Protein AF-A0A972LCZ3-F1 (afdb_monomer_lite)

Radius of gyration: 16.66 Å; chains: 1; bounding box: 50×34×48 Å

Structure (mmCIF, N/CA/C/O backbone):
data_AF-A0A972LCZ3-F1
#
_entry.id   AF-A0A972LCZ3-F1
#
loop_
_atom_site.group_PDB
_atom_site.id
_atom_site.type_symbol
_atom_site.label_atom_id
_atom_site.label_alt_id
_atom_site.label_comp_id
_atom_site.label_asym_id
_atom_site.label_entity_id
_atom_site.label_seq_id
_atom_site.pdbx_PDB_ins_code
_atom_site.Cartn_x
_atom_site.Cartn_y
_atom_site.Cartn_z
_atom_site.occupancy
_atom_site.B_iso_or_equiv
_atom_site.auth_seq_id
_atom_site.auth_comp_id
_atom_site.auth_asym_id
_atom_site.auth_atom_id
_atom_site.pdbx_PDB_model_num
ATOM 1 N N . ALA A 1 1 ? -2.671 17.884 -29.875 1.00 40.44 1 ALA A N 1
ATOM 2 C CA . ALA A 1 1 ? -2.272 16.476 -29.689 1.00 40.44 1 ALA A CA 1
ATOM 3 C C . ALA A 1 1 ? -1.443 16.403 -28.417 1.00 40.44 1 ALA A C 1
ATOM 5 O O . ALA A 1 1 ? -0.398 17.036 -28.362 1.00 40.44 1 ALA A O 1
ATOM 6 N N . THR A 1 2 ? -1.951 15.763 -27.366 1.00 41.66 2 THR A N 1
ATOM 7 C CA . THR A 1 2 ? -1.249 15.632 -26.084 1.00 41.66 2 THR A CA 1
ATOM 8 C C . THR A 1 2 ? -0.105 14.645 -26.271 1.00 41.66 2 THR A C 1
ATOM 10 O O . THR A 1 2 ? -0.329 13.457 -26.489 1.00 41.66 2 THR A O 1
ATOM 13 N N . THR A 1 3 ? 1.123 15.149 -26.274 1.00 44.16 3 THR A N 1
ATOM 14 C CA . THR A 1 3 ? 2.325 14.330 -26.409 1.00 44.16 3 THR A CA 1
ATOM 15 C C . THR A 1 3 ? 2.419 13.414 -25.191 1.00 44.16 3 THR A C 1
ATOM 17 O O . THR A 1 3 ? 2.568 13.893 -24.069 1.00 44.16 3 THR A O 1
ATOM 20 N N . MET A 1 4 ? 2.301 12.099 -25.386 1.00 50.66 4 MET A N 1
ATOM 21 C CA . MET A 1 4 ? 2.634 11.140 -24.334 1.00 50.66 4 MET A CA 1
ATOM 22 C C . MET A 1 4 ? 4.118 11.312 -23.992 1.00 50.66 4 MET A C 1
ATOM 24 O O . MET A 1 4 ? 4.979 11.005 -24.812 1.00 50.66 4 MET A O 1
ATOM 28 N N . VAL A 1 5 ? 4.409 11.826 -22.792 1.00 58.72 5 VAL A N 1
ATOM 29 C CA . VAL A 1 5 ? 5.780 12.075 -22.296 1.00 58.72 5 VAL A CA 1
ATOM 30 C C . VAL A 1 5 ? 6.591 10.772 -22.209 1.00 58.72 5 VAL A C 1
ATOM 32 O O . VAL A 1 5 ? 7.811 10.788 -22.334 1.00 58.72 5 VAL A O 1
ATOM 35 N N . PHE A 1 6 ? 5.914 9.624 -22.100 1.00 59.03 6 PHE A N 1
ATOM 36 C CA . PHE A 1 6 ? 6.512 8.293 -22.162 1.00 59.03 6 PHE A CA 1
ATOM 37 C C . PHE A 1 6 ? 5.742 7.427 -23.158 1.00 59.03 6 PHE A C 1
ATOM 39 O O . PHE A 1 6 ? 4.532 7.251 -23.022 1.00 59.03 6 PHE A O 1
ATOM 46 N N . LYS A 1 7 ? 6.448 6.854 -24.140 1.00 64.00 7 LYS A N 1
ATOM 47 C CA . LYS A 1 7 ? 5.867 6.024 -25.215 1.00 64.00 7 LYS A CA 1
ATOM 48 C C . LYS A 1 7 ? 5.122 4.783 -24.687 1.00 64.00 7 LYS A C 1
ATOM 50 O O . LYS A 1 7 ? 4.226 4.284 -25.353 1.00 64.00 7 LYS A O 1
ATOM 55 N N . GLU A 1 8 ? 5.479 4.338 -23.482 1.00 72.88 8 GLU A N 1
ATOM 56 C CA . GLU A 1 8 ? 4.897 3.197 -22.758 1.00 72.88 8 GLU A CA 1
ATOM 57 C C . GLU A 1 8 ? 4.117 3.616 -21.491 1.00 72.88 8 GLU A C 1
ATOM 59 O O . GLU A 1 8 ? 3.799 2.770 -20.659 1.00 72.88 8 GLU A O 1
ATOM 64 N N . GLY A 1 9 ? 3.848 4.914 -21.295 1.00 82.19 9 GLY A N 1
ATOM 65 C CA . GLY A 1 9 ? 3.239 5.445 -20.068 1.00 82.19 9 GLY A CA 1
ATOM 66 C C . GLY A 1 9 ? 4.214 5.624 -18.894 1.00 82.19 9 GLY A C 1
ATOM 67 O O . GLY A 1 9 ? 5.331 5.109 -18.899 1.00 82.19 9 GLY A O 1
ATOM 68 N N . SER A 1 10 ? 3.797 6.386 -17.875 1.00 90.31 10 SER A N 1
ATOM 69 C CA . SER A 1 10 ? 4.593 6.624 -16.658 1.00 90.31 10 SER A CA 1
ATOM 70 C C . SER A 1 10 ? 4.720 5.355 -15.804 1.00 90.31 10 SER A C 1
ATOM 72 O O . SER A 1 10 ? 3.716 4.699 -15.529 1.00 90.31 10 SER A O 1
ATOM 74 N N . LYS A 1 11 ? 5.943 5.056 -15.342 1.00 94.25 11 LYS A N 1
ATOM 75 C CA . LYS A 1 11 ? 6.271 3.998 -14.359 1.00 94.25 11 LYS A CA 1
ATOM 76 C C . LYS A 1 11 ? 6.184 4.477 -12.902 1.00 94.25 11 LYS A C 1
ATOM 78 O O . LYS A 1 11 ? 6.413 3.693 -11.978 1.00 94.25 11 LYS A O 1
ATOM 83 N N . GLY A 1 12 ? 5.899 5.763 -12.701 1.00 95.75 12 GLY A N 1
ATOM 84 C CA . GLY A 1 12 ? 5.806 6.372 -11.379 1.00 95.75 12 GLY A CA 1
ATOM 85 C C . GLY A 1 12 ? 4.711 5.740 -10.523 1.00 95.75 12 GLY A C 1
ATOM 86 O O . GLY A 1 12 ? 3.748 5.165 -11.030 1.00 95.75 12 GLY A O 1
ATOM 87 N N . ASN A 1 13 ? 4.857 5.870 -9.215 1.00 97.94 13 ASN A N 1
ATOM 88 C CA . ASN A 1 13 ? 3.948 5.303 -8.222 1.00 97.94 13 ASN A CA 1
ATOM 89 C C . ASN A 1 13 ? 2.630 6.077 -8.046 1.00 97.94 13 ASN A C 1
ATOM 91 O O . ASN A 1 13 ? 1.795 5.700 -7.222 1.00 97.94 13 ASN A O 1
ATOM 95 N N . GLY A 1 14 ? 2.396 7.112 -8.858 1.00 97.38 14 GLY A N 1
ATOM 96 C CA . GLY A 1 14 ? 1.215 7.964 -8.769 1.00 97.38 14 GLY A CA 1
ATOM 97 C C . GLY A 1 14 ? -0.115 7.227 -8.966 1.00 97.38 14 GLY A C 1
ATOM 98 O O . GLY A 1 14 ? -1.158 7.720 -8.538 1.00 97.38 14 GLY A O 1
ATOM 99 N N . ALA A 1 15 ? -0.099 6.051 -9.597 1.00 98.12 15 ALA A N 1
ATOM 100 C CA . ALA A 1 15 ? -1.242 5.142 -9.631 1.00 98.12 15 ALA A CA 1
ATOM 101 C C . ALA A 1 15 ? -1.489 4.472 -8.269 1.00 98.12 15 ALA A C 1
ATOM 103 O O . ALA A 1 15 ? -2.608 4.505 -7.760 1.00 98.12 15 ALA A O 1
ATOM 104 N N . ALA A 1 16 ? -0.439 3.910 -7.667 1.00 98.69 16 ALA A N 1
ATOM 105 C CA . ALA A 1 16 ? -0.508 3.173 -6.410 1.00 98.69 16 ALA A CA 1
ATOM 106 C C . ALA A 1 16 ? -0.810 4.078 -5.206 1.00 98.69 16 ALA A C 1
ATOM 108 O O . ALA A 1 16 ? -1.618 3.706 -4.358 1.00 98.69 16 ALA A O 1
ATOM 109 N N . MET A 1 17 ? -0.267 5.301 -5.174 1.00 98.06 17 MET A N 1
ATOM 110 C CA . MET A 1 17 ? -0.438 6.233 -4.047 1.00 98.06 17 MET A CA 1
ATOM 111 C C . MET A 1 17 ? -1.899 6.617 -3.752 1.00 98.06 17 MET A C 1
ATOM 113 O O . MET A 1 17 ? -2.210 7.105 -2.672 1.00 98.06 17 MET A O 1
ATOM 117 N N . ARG A 1 18 ? -2.811 6.405 -4.709 1.00 98.25 18 ARG A N 1
ATOM 118 C CA . ARG A 1 18 ? -4.227 6.806 -4.621 1.00 98.25 18 ARG A CA 1
ATOM 119 C C . ARG A 1 18 ? -5.216 5.663 -4.850 1.00 98.25 18 ARG A C 1
ATOM 121 O O . ARG A 1 18 ? -6.403 5.911 -5.047 1.00 98.25 18 ARG A O 1
ATOM 128 N N . VAL A 1 19 ? -4.743 4.417 -4.886 1.00 98.69 19 VAL A N 1
ATOM 129 C CA . VAL A 1 19 ? -5.577 3.259 -5.255 1.00 98.69 19 VAL A CA 1
ATOM 130 C C . VAL A 1 19 ? -6.354 2.672 -4.074 1.00 98.69 19 VAL A C 1
ATOM 132 O O . VAL A 1 19 ? -7.302 1.917 -4.283 1.00 98.69 19 VAL A O 1
ATOM 135 N N . ALA A 1 20 ? -6.002 3.040 -2.837 1.00 98.56 20 ALA A N 1
ATOM 136 C CA . ALA A 1 20 ? -6.606 2.491 -1.623 1.00 98.56 20 ALA A CA 1
ATOM 137 C C . ALA A 1 20 ? -8.152 2.462 -1.631 1.00 98.56 20 ALA A C 1
ATOM 139 O O . ALA A 1 20 ? -8.713 1.416 -1.294 1.00 98.56 20 ALA A O 1
ATOM 140 N N . PRO A 1 21 ? -8.870 3.505 -2.110 1.00 98.62 21 PRO A N 1
ATOM 141 C CA . PRO A 1 21 ? -10.330 3.471 -2.177 1.00 98.62 21 PRO A CA 1
ATOM 142 C C . PRO A 1 21 ? -10.910 2.320 -3.009 1.00 98.62 21 PRO A C 1
ATOM 144 O O . PRO A 1 21 ? -12.005 1.855 -2.711 1.00 98.62 21 PRO A O 1
ATOM 147 N N . ILE A 1 22 ? -10.196 1.827 -4.028 1.00 98.62 22 ILE A N 1
ATOM 148 C CA . ILE A 1 22 ? -10.635 0.675 -4.832 1.00 98.62 22 ILE A CA 1
ATOM 149 C C . ILE A 1 22 ? -10.628 -0.606 -3.993 1.00 98.62 22 ILE A C 1
ATOM 151 O O . ILE A 1 22 ? -11.604 -1.357 -4.031 1.00 98.62 22 ILE A O 1
ATOM 155 N N . GLY A 1 23 ? -9.557 -0.830 -3.224 1.00 98.50 23 GLY A N 1
ATOM 156 C CA . GLY A 1 23 ? -9.443 -1.975 -2.318 1.00 98.50 23 GLY A CA 1
ATOM 157 C C . GLY A 1 23 ? -10.526 -1.955 -1.240 1.00 98.50 23 GLY A C 1
ATOM 158 O O . GLY A 1 23 ? -11.170 -2.969 -0.999 1.00 98.50 23 GLY A O 1
ATOM 159 N N . LEU A 1 24 ? -10.810 -0.779 -0.670 1.00 98.12 24 LEU A N 1
ATOM 160 C CA . LEU A 1 24 ? -11.890 -0.588 0.309 1.00 98.12 24 LEU A CA 1
ATOM 161 C C . LEU A 1 24 ? -13.289 -0.812 -0.298 1.00 98.12 24 LEU A C 1
ATOM 163 O O . LEU A 1 24 ? -14.177 -1.383 0.337 1.00 98.12 24 LEU A O 1
ATOM 167 N N . LEU A 1 25 ? -13.515 -0.359 -1.534 1.00 98.00 25 LEU A N 1
ATOM 168 C CA . LEU A 1 25 ? -14.824 -0.425 -2.186 1.00 98.00 25 LEU A CA 1
ATOM 169 C C . LEU A 1 25 ? -15.211 -1.848 -2.601 1.00 98.00 25 LEU A C 1
ATOM 171 O O . LEU A 1 25 ? -16.370 -2.246 -2.465 1.00 98.00 25 LEU A O 1
ATOM 175 N N . TYR A 1 26 ? -14.242 -2.597 -3.124 1.00 97.88 26 TYR A N 1
ATOM 176 C CA . TYR A 1 26 ? -14.437 -3.933 -3.684 1.00 97.88 26 TYR A CA 1
ATOM 177 C C . TYR A 1 26 ? -13.757 -5.023 -2.856 1.00 97.88 26 TYR A C 1
ATOM 179 O O . TYR A 1 26 ? -13.480 -6.091 -3.386 1.00 97.88 26 TYR A O 1
ATOM 187 N N . TRP A 1 27 ? -13.522 -4.783 -1.562 1.00 97.75 27 TRP A N 1
ATOM 188 C CA . TRP A 1 27 ? -12.781 -5.671 -0.652 1.00 97.75 27 TRP A CA 1
ATOM 189 C C . TRP A 1 27 ? -13.212 -7.147 -0.683 1.00 97.75 27 TRP A C 1
ATOM 191 O O . TRP A 1 27 ? -12.445 -8.024 -0.313 1.00 97.75 27 TRP A O 1
ATOM 201 N N . TYR A 1 28 ? -14.430 -7.443 -1.130 1.00 95.50 28 TYR A N 1
ATOM 202 C CA . TYR A 1 28 ? -15.012 -8.781 -1.228 1.00 95.50 28 TYR A CA 1
ATOM 203 C C . TYR A 1 28 ? -14.811 -9.481 -2.591 1.00 95.50 28 TYR A C 1
ATOM 205 O O . TYR A 1 28 ? -15.300 -10.596 -2.754 1.00 95.50 28 TYR A O 1
ATOM 213 N N . ASP A 1 29 ? -14.176 -8.850 -3.586 1.00 96.62 29 ASP A N 1
ATOM 214 C CA . ASP A 1 29 ? -14.076 -9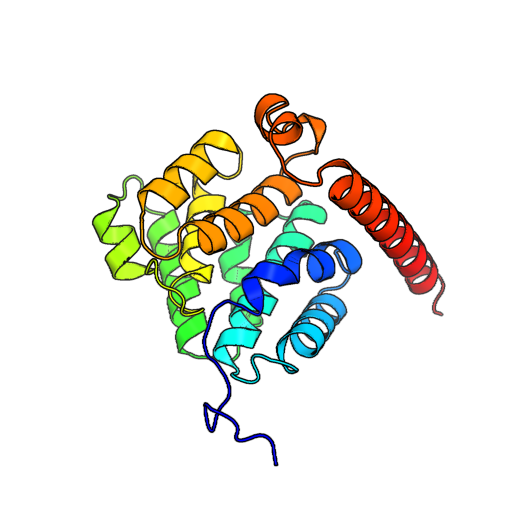.362 -4.963 1.00 96.62 29 ASP A CA 1
ATOM 215 C C . ASP A 1 29 ? -12.761 -8.925 -5.637 1.00 96.62 29 ASP A C 1
ATOM 217 O O . ASP A 1 29 ? -12.633 -7.799 -6.130 1.00 96.62 29 ASP A O 1
ATOM 221 N N . ASP A 1 30 ? -11.792 -9.841 -5.702 1.00 97.31 30 ASP A N 1
ATOM 222 C CA . ASP A 1 30 ? -10.467 -9.583 -6.284 1.00 97.31 30 ASP A CA 1
ATOM 223 C C . ASP A 1 30 ? -10.535 -9.182 -7.761 1.00 97.31 30 ASP A C 1
ATOM 225 O O . ASP A 1 30 ? -9.794 -8.301 -8.201 1.00 97.31 30 ASP A O 1
ATOM 229 N N . SER A 1 31 ? -11.465 -9.753 -8.531 1.00 97.19 31 SER A N 1
ATOM 230 C CA . SER A 1 31 ? -11.614 -9.415 -9.952 1.00 97.19 31 SER A CA 1
ATOM 231 C C . SER A 1 31 ? -12.056 -7.962 -10.127 1.00 97.19 31 SER A C 1
ATOM 233 O O . SER A 1 31 ? -11.547 -7.249 -11.000 1.00 97.19 31 SER A O 1
ATOM 235 N N . ARG A 1 32 ? -12.967 -7.484 -9.270 1.00 97.62 32 ARG A N 1
ATOM 236 C CA . ARG A 1 32 ? -13.379 -6.072 -9.254 1.00 97.62 32 ARG A CA 1
ATOM 237 C C . ARG A 1 32 ? -12.284 -5.149 -8.739 1.00 97.62 32 ARG A C 1
ATOM 239 O O . ARG A 1 32 ? -12.142 -4.059 -9.294 1.00 97.62 32 ARG A O 1
ATOM 246 N N . ILE A 1 33 ? -11.497 -5.567 -7.745 1.00 98.56 33 ILE A N 1
ATOM 247 C CA . ILE A 1 33 ? -10.328 -4.804 -7.283 1.00 98.56 33 ILE A CA 1
ATOM 248 C C . ILE A 1 33 ? -9.344 -4.606 -8.439 1.00 98.56 33 ILE A C 1
ATOM 250 O O . ILE A 1 33 ? -8.992 -3.468 -8.750 1.00 98.56 33 ILE A O 1
ATOM 254 N N . ILE A 1 34 ? -8.957 -5.688 -9.120 1.00 98.56 34 ILE A N 1
ATOM 255 C CA . ILE A 1 34 ? -7.998 -5.654 -10.232 1.00 98.56 34 ILE A CA 1
ATOM 256 C C . ILE A 1 34 ? -8.522 -4.763 -11.360 1.00 98.56 34 ILE A C 1
ATOM 258 O O . ILE A 1 34 ? -7.825 -3.856 -11.822 1.00 98.56 34 ILE A O 1
ATOM 262 N N . GLN A 1 35 ? -9.777 -4.960 -11.777 1.00 98.31 35 GLN A N 1
ATOM 263 C CA . GLN A 1 35 ? -10.371 -4.155 -12.844 1.00 98.31 35 GLN A CA 1
ATOM 264 C C . GLN A 1 35 ? -10.497 -2.673 -12.447 1.00 98.31 35 GLN A C 1
ATOM 266 O O . GLN A 1 35 ? -10.258 -1.787 -13.272 1.00 98.31 35 GLN A O 1
ATOM 271 N N . GLY A 1 36 ? -10.875 -2.390 -11.199 1.00 98.38 36 GLY A N 1
ATOM 272 C CA . GLY A 1 36 ? -10.989 -1.035 -10.668 1.00 98.38 36 GLY A CA 1
ATOM 273 C C . GLY A 1 36 ? -9.638 -0.323 -10.613 1.00 98.38 36 GLY A C 1
ATOM 274 O O . GLY A 1 36 ? -9.524 0.807 -11.089 1.00 98.38 36 GLY A O 1
ATOM 275 N N . ALA A 1 37 ? -8.605 -1.003 -10.113 1.00 98.56 37 ALA A N 1
ATOM 276 C CA . ALA A 1 37 ? -7.248 -0.477 -10.020 1.00 98.56 37 ALA A CA 1
ATOM 277 C C . ALA A 1 37 ? -6.671 -0.202 -11.415 1.00 98.56 37 ALA A C 1
ATOM 279 O O . ALA A 1 37 ? -6.125 0.877 -11.646 1.00 98.56 37 ALA A O 1
ATOM 280 N N . TYR A 1 38 ? -6.882 -1.108 -12.377 1.00 98.38 38 TYR A N 1
ATOM 281 C CA . TYR A 1 38 ? -6.517 -0.891 -13.779 1.00 98.38 38 TYR A CA 1
ATOM 282 C C . TYR A 1 38 ? -7.168 0.378 -14.348 1.00 98.38 38 TYR A C 1
ATOM 284 O O . TYR A 1 38 ? -6.472 1.270 -14.840 1.00 98.38 38 TYR A O 1
ATOM 292 N N . LYS A 1 39 ? -8.499 0.498 -14.233 1.00 98.06 39 LYS A N 1
ATOM 293 C CA . LYS A 1 39 ? -9.260 1.641 -14.768 1.00 98.06 39 LYS A CA 1
ATOM 294 C C . LYS A 1 39 ? -8.845 2.969 -14.122 1.00 98.06 39 LYS A C 1
ATOM 296 O O . LYS A 1 39 ? -8.746 3.973 -14.822 1.00 98.06 39 LYS A O 1
ATOM 301 N N . ALA A 1 40 ? -8.565 2.976 -12.818 1.00 97.31 40 ALA A N 1
ATOM 302 C CA . ALA A 1 40 ? -8.098 4.164 -12.096 1.00 97.31 40 ALA A CA 1
ATOM 303 C C . ALA A 1 40 ? -6.649 4.567 -12.450 1.00 97.31 40 ALA A C 1
ATOM 305 O O . ALA A 1 40 ? -6.263 5.733 -12.302 1.00 97.31 40 ALA A O 1
ATOM 306 N N . SER A 1 41 ? -5.845 3.613 -12.925 1.00 97.38 41 SER A N 1
ATOM 307 C CA . SER A 1 41 ? -4.427 3.814 -13.242 1.00 97.38 41 SER A CA 1
ATOM 308 C C . SER A 1 41 ? -4.213 4.270 -14.686 1.00 97.38 41 SER A C 1
ATOM 310 O O . SER A 1 41 ? -3.538 5.280 -14.916 1.00 97.38 41 SER A O 1
ATOM 312 N N . ILE A 1 42 ? -4.843 3.581 -15.649 1.00 95.31 42 ILE A N 1
ATOM 313 C CA . ILE A 1 42 ? -4.553 3.681 -17.093 1.00 95.31 42 ILE A CA 1
ATOM 314 C C . ILE A 1 42 ? -4.669 5.107 -17.651 1.00 95.31 42 ILE A C 1
ATOM 316 O O . ILE A 1 42 ? -3.941 5.475 -18.568 1.00 95.31 42 ILE A O 1
ATOM 320 N N . ILE A 1 43 ? -5.529 5.941 -17.059 1.00 93.75 43 ILE A N 1
ATOM 321 C CA . ILE A 1 43 ? -5.755 7.334 -17.475 1.00 93.75 43 ILE A CA 1
ATOM 322 C C . ILE A 1 43 ? -4.539 8.257 -17.276 1.00 93.75 43 ILE A C 1
ATOM 324 O O . ILE A 1 43 ? -4.484 9.329 -17.869 1.00 93.75 43 ILE A O 1
ATOM 328 N N . THR A 1 44 ? -3.570 7.869 -16.441 1.00 94.44 44 THR A N 1
ATOM 329 C CA . THR A 1 44 ? -2.367 8.683 -16.144 1.00 94.44 44 THR A CA 1
ATOM 330 C C . THR A 1 44 ? -1.072 7.875 -16.182 1.00 94.44 44 THR A C 1
ATOM 332 O O . THR A 1 44 ? -0.022 8.395 -16.545 1.00 94.44 44 THR A O 1
ATOM 335 N N . HIS A 1 45 ? -1.144 6.602 -15.800 1.00 95.88 45 HIS A N 1
ATOM 336 C CA . HIS A 1 45 ? -0.026 5.681 -15.684 1.00 95.88 45 HIS A CA 1
ATOM 337 C C . HIS A 1 45 ? -0.410 4.423 -16.450 1.00 95.88 45 HIS A C 1
ATOM 339 O O . HIS A 1 45 ? -0.893 3.445 -15.885 1.00 95.88 45 HIS A O 1
ATOM 345 N N . SER A 1 46 ? -0.257 4.485 -17.771 1.00 94.75 46 SER A N 1
ATOM 346 C CA . SER A 1 46 ? -0.588 3.368 -18.653 1.00 94.75 46 SER A CA 1
ATOM 347 C C . SER A 1 46 ? 0.480 2.275 -18.697 1.00 94.75 46 SER A C 1
ATOM 349 O O . SER A 1 46 ? 0.281 1.260 -19.363 1.00 94.75 46 SER A O 1
ATOM 351 N N . ASN A 1 47 ? 1.595 2.456 -17.981 1.00 96.75 47 ASN A N 1
ATOM 352 C CA . ASN A 1 47 ? 2.649 1.458 -17.928 1.00 96.75 47 ASN A CA 1
ATOM 353 C C . ASN A 1 47 ? 2.208 0.237 -17.099 1.00 96.75 47 ASN A C 1
ATOM 355 O O . ASN A 1 47 ? 1.764 0.424 -15.962 1.00 96.75 47 ASN A O 1
ATOM 359 N N . PRO A 1 48 ? 2.395 -1.001 -17.598 1.00 97.25 48 PRO A N 1
ATOM 360 C CA . PRO A 1 48 ? 2.039 -2.215 -16.864 1.00 97.25 48 PRO A CA 1
ATOM 361 C C . PRO A 1 48 ? 2.657 -2.305 -15.465 1.00 97.25 48 PRO A C 1
ATOM 363 O O . PRO A 1 48 ? 1.992 -2.765 -14.545 1.00 97.25 48 PRO A O 1
ATOM 366 N N . LEU A 1 49 ? 3.883 -1.803 -15.274 1.00 97.88 49 LEU A N 1
ATOM 367 C CA . LEU A 1 49 ? 4.541 -1.815 -13.966 1.00 97.88 49 LEU A CA 1
ATOM 368 C C . LEU A 1 49 ? 3.798 -0.946 -12.942 1.00 97.88 49 LEU A C 1
ATOM 370 O O . LEU A 1 49 ? 3.624 -1.351 -11.797 1.00 97.88 49 LEU A O 1
ATOM 374 N N . ALA A 1 50 ? 3.336 0.236 -13.359 1.00 98.31 50 ALA A N 1
ATOM 375 C CA . ALA A 1 50 ? 2.582 1.138 -12.492 1.00 98.31 50 ALA A CA 1
ATOM 376 C C . ALA A 1 50 ? 1.201 0.567 -12.134 1.00 98.31 50 ALA A C 1
ATOM 378 O O . ALA A 1 50 ? 0.735 0.713 -11.004 1.00 98.31 50 ALA A O 1
ATOM 379 N N . ILE A 1 51 ? 0.568 -0.119 -13.089 1.00 98.50 51 ILE A N 1
ATOM 380 C CA . ILE A 1 51 ? -0.706 -0.812 -12.882 1.00 98.50 51 ILE A CA 1
ATOM 381 C C . ILE A 1 51 ? -0.527 -1.975 -11.905 1.00 98.50 51 ILE A C 1
ATOM 383 O O . ILE A 1 51 ? -1.302 -2.078 -10.959 1.00 98.50 51 ILE A O 1
ATOM 387 N N . ASP A 1 52 ? 0.498 -2.809 -12.091 1.00 98.62 52 ASP A N 1
ATOM 388 C CA . ASP A 1 52 ? 0.817 -3.918 -11.187 1.00 98.62 52 ASP A CA 1
ATOM 389 C C . ASP A 1 52 ? 1.009 -3.428 -9.743 1.00 98.62 52 ASP A C 1
ATOM 391 O O . ASP A 1 52 ? 0.466 -4.017 -8.807 1.00 98.62 52 ASP A O 1
ATOM 395 N N . GLY A 1 53 ? 1.716 -2.312 -9.539 1.00 98.69 53 GLY A N 1
ATOM 396 C CA . GLY A 1 53 ? 1.873 -1.733 -8.203 1.00 98.69 53 GLY A CA 1
ATOM 397 C C . GLY A 1 53 ? 0.566 -1.218 -7.598 1.00 98.69 53 GLY A C 1
ATOM 398 O O . GLY A 1 53 ? 0.316 -1.420 -6.410 1.00 98.69 53 GLY A O 1
ATOM 399 N N . ALA A 1 54 ? -0.304 -0.602 -8.401 1.00 98.81 54 ALA A N 1
ATOM 400 C CA . ALA A 1 54 ? -1.620 -0.169 -7.937 1.00 98.81 54 ALA A CA 1
ATOM 401 C C . ALA A 1 54 ? -2.524 -1.363 -7.582 1.00 98.81 54 ALA A C 1
ATOM 403 O O . ALA A 1 54 ? -3.180 -1.364 -6.540 1.00 98.81 54 ALA A O 1
ATOM 404 N N . VAL A 1 55 ? -2.512 -2.409 -8.410 1.00 98.81 55 VAL A N 1
ATOM 405 C CA . VAL A 1 55 ? -3.199 -3.678 -8.135 1.00 98.81 55 VAL A CA 1
ATOM 406 C C . VAL A 1 55 ? -2.669 -4.311 -6.848 1.00 98.81 55 VAL A C 1
ATOM 408 O O . VAL A 1 55 ? -3.474 -4.727 -6.021 1.00 98.81 55 VAL A O 1
ATOM 411 N N . SER A 1 56 ? -1.348 -4.316 -6.639 1.00 98.75 56 SER A N 1
ATOM 412 C CA . SER A 1 56 ? -0.713 -4.861 -5.431 1.00 98.75 56 SER A CA 1
ATOM 413 C C . SER A 1 56 ? -1.269 -4.224 -4.159 1.00 98.75 56 SER A C 1
ATOM 415 O O . SER A 1 56 ? -1.751 -4.932 -3.283 1.00 98.75 56 SER A O 1
ATOM 417 N N . ILE A 1 57 ? -1.268 -2.889 -4.066 1.00 98.94 57 ILE A N 1
ATOM 418 C CA . ILE A 1 57 ? -1.777 -2.186 -2.878 1.00 98.94 57 ILE A CA 1
ATOM 419 C C . ILE A 1 57 ? -3.279 -2.430 -2.687 1.00 98.94 57 ILE A C 1
ATOM 421 O O . ILE A 1 57 ? -3.726 -2.702 -1.572 1.00 98.94 57 ILE A O 1
ATOM 425 N N . ALA A 1 58 ? -4.068 -2.354 -3.763 1.00 98.88 58 ALA A N 1
ATOM 426 C CA . ALA A 1 58 ? -5.517 -2.505 -3.675 1.00 98.88 58 ALA A CA 1
ATOM 427 C C . ALA A 1 58 ? -5.940 -3.925 -3.260 1.00 98.88 58 ALA A C 1
ATOM 429 O O . ALA A 1 58 ? -6.846 -4.070 -2.438 1.00 98.88 58 ALA A O 1
ATOM 430 N N . LEU A 1 59 ? -5.280 -4.958 -3.798 1.00 98.81 59 LEU A N 1
ATOM 431 C CA . LEU A 1 59 ? -5.521 -6.353 -3.421 1.00 98.81 59 LEU A CA 1
ATOM 432 C C . LEU A 1 59 ? -5.134 -6.610 -1.969 1.00 98.81 59 LEU A C 1
ATOM 434 O O . LEU A 1 59 ? -5.934 -7.192 -1.243 1.00 98.81 59 LEU A O 1
ATOM 438 N N . SER A 1 60 ? -3.971 -6.119 -1.529 1.00 98.81 60 SER A N 1
ATOM 439 C CA . SER A 1 60 ? -3.549 -6.241 -0.132 1.00 98.81 60 SER A CA 1
ATOM 440 C C . SER A 1 60 ? -4.600 -5.675 0.822 1.00 98.81 60 SER A C 1
ATOM 442 O O . SER A 1 60 ? -4.975 -6.344 1.777 1.00 98.81 60 SER A O 1
ATOM 444 N N . ILE A 1 61 ? -5.151 -4.489 0.536 1.00 98.81 61 ILE A N 1
ATOM 445 C CA . ILE A 1 61 ? -6.236 -3.898 1.341 1.00 98.81 61 ILE A CA 1
ATOM 446 C C . ILE A 1 61 ? -7.473 -4.806 1.368 1.00 98.81 61 ILE A C 1
ATOM 448 O O . ILE A 1 61 ? -8.044 -5.026 2.434 1.00 98.81 61 ILE A O 1
ATOM 452 N N . GLY A 1 62 ? -7.880 -5.355 0.219 1.00 98.56 62 GLY A N 1
ATOM 453 C CA . GLY A 1 62 ? -9.008 -6.286 0.148 1.00 98.56 62 GLY A CA 1
ATOM 454 C C . GLY A 1 62 ? -8.792 -7.544 0.995 1.00 98.56 62 GLY A C 1
ATOM 455 O O . GLY A 1 62 ? -9.666 -7.906 1.778 1.00 98.56 62 GLY A O 1
ATOM 456 N N . MET A 1 63 ? -7.613 -8.164 0.892 1.00 98.56 63 MET A N 1
ATOM 457 C CA . MET A 1 63 ? -7.226 -9.350 1.668 1.00 98.56 63 MET A CA 1
ATOM 458 C C . MET A 1 63 ? -7.224 -9.067 3.175 1.00 98.56 63 MET A C 1
ATOM 460 O O . MET A 1 63 ? -7.804 -9.831 3.947 1.00 98.56 63 MET A O 1
ATOM 464 N N . ILE A 1 64 ? -6.654 -7.930 3.587 1.00 98.56 64 ILE A N 1
ATOM 465 C CA . ILE A 1 64 ? -6.632 -7.490 4.989 1.00 98.56 64 ILE A CA 1
ATOM 466 C C . ILE A 1 64 ? -8.060 -7.344 5.532 1.00 98.56 64 ILE A C 1
ATOM 468 O O . ILE A 1 64 ? -8.380 -7.890 6.585 1.00 98.56 64 ILE A O 1
ATOM 472 N N . LEU A 1 65 ? -8.950 -6.669 4.797 1.00 97.81 65 LEU A N 1
ATOM 473 C CA . LEU A 1 65 ? -10.343 -6.472 5.219 1.00 97.81 65 LEU A CA 1
ATOM 474 C C . LEU A 1 65 ? -11.165 -7.768 5.265 1.00 97.81 65 LEU A C 1
ATOM 476 O O . LEU A 1 65 ? -12.164 -7.837 5.981 1.00 97.81 65 LEU A O 1
ATOM 480 N N . ARG A 1 66 ? -10.758 -8.801 4.520 1.00 97.38 66 ARG A N 1
ATOM 481 C CA . ARG A 1 66 ? -11.336 -10.151 4.611 1.00 97.38 66 ARG A CA 1
ATOM 482 C C . ARG A 1 66 ? -10.803 -10.957 5.799 1.00 97.38 66 ARG A C 1
ATOM 484 O O . ARG A 1 66 ? -11.294 -12.060 6.026 1.00 97.38 66 ARG A O 1
ATOM 491 N N . GLY A 1 67 ? -9.848 -10.419 6.558 1.00 97.44 67 GLY A N 1
ATOM 492 C CA . GLY A 1 67 ? -9.211 -11.108 7.678 1.00 97.44 67 GLY A CA 1
ATOM 493 C C . GLY A 1 67 ? -8.261 -12.222 7.239 1.00 97.44 67 GLY A C 1
ATOM 494 O O . GLY A 1 67 ? -8.039 -13.160 8.002 1.00 97.44 67 GLY A O 1
ATOM 495 N N . GLU A 1 68 ? -7.738 -12.157 6.010 1.00 97.12 68 GLU A N 1
ATOM 496 C CA . GLU A 1 68 ? -6.686 -13.071 5.557 1.00 97.12 68 GLU A CA 1
ATOM 497 C C . GLU A 1 68 ? -5.393 -12.832 6.358 1.00 97.12 68 GLU A C 1
ATOM 499 O O . GLU A 1 68 ? -5.132 -11.724 6.833 1.00 97.12 68 GLU A O 1
ATOM 504 N N . ASP A 1 69 ? -4.565 -13.871 6.503 1.00 97.25 69 ASP A N 1
ATOM 505 C CA . ASP A 1 69 ? -3.255 -13.731 7.142 1.00 97.25 69 ASP A CA 1
ATOM 506 C C . ASP A 1 69 ? -2.363 -12.808 6.300 1.00 97.25 69 ASP A C 1
ATOM 508 O O . ASP A 1 69 ? -1.997 -13.134 5.164 1.00 97.25 69 ASP A O 1
ATOM 512 N N . ILE A 1 70 ? -1.989 -11.663 6.878 1.00 97.38 70 ILE A N 1
ATOM 513 C CA . ILE A 1 70 ? -1.199 -10.634 6.202 1.00 97.38 70 ILE A CA 1
ATOM 514 C C . ILE A 1 70 ? 0.139 -11.169 5.691 1.00 97.38 70 ILE A C 1
ATOM 516 O O . ILE A 1 70 ? 0.649 -10.672 4.690 1.00 97.38 70 ILE A O 1
ATOM 520 N N . TYR A 1 71 ? 0.697 -12.203 6.323 1.00 96.44 71 TYR A N 1
ATOM 521 C CA . TYR A 1 71 ? 1.983 -12.770 5.924 1.00 96.44 71 TYR A CA 1
ATOM 522 C C . TYR A 1 71 ? 1.902 -13.585 4.628 1.00 96.44 71 TYR A C 1
ATOM 524 O O . TYR A 1 71 ? 2.923 -13.789 3.974 1.00 96.44 71 TYR A O 1
ATOM 532 N N . THR A 1 72 ? 0.695 -13.972 4.204 1.00 96.06 72 THR A N 1
ATOM 533 C CA . THR A 1 72 ? 0.453 -14.649 2.919 1.00 96.06 72 THR A CA 1
ATOM 534 C C . THR A 1 72 ? 0.274 -13.673 1.750 1.00 96.06 72 THR A C 1
ATOM 536 O O . THR A 1 72 ? 0.341 -14.078 0.589 1.00 96.06 72 THR A O 1
ATOM 539 N N . ILE A 1 73 ? 0.093 -12.372 2.028 1.00 97.44 73 ILE A N 1
ATOM 540 C CA . ILE A 1 73 ? -0.188 -11.345 1.011 1.00 97.44 73 ILE A CA 1
ATOM 541 C C . ILE A 1 73 ? 0.838 -11.342 -0.131 1.00 97.44 73 ILE A C 1
ATOM 543 O O . ILE A 1 73 ? 0.394 -11.347 -1.279 1.00 97.44 73 ILE A O 1
ATOM 547 N N . PRO A 1 74 ? 2.171 -11.360 0.103 1.00 97.44 74 PRO A N 1
ATOM 548 C CA . PRO A 1 74 ? 3.145 -11.351 -0.990 1.00 97.44 74 PRO A CA 1
ATOM 549 C C . PRO A 1 74 ? 2.948 -12.494 -1.988 1.00 97.44 74 PRO A C 1
ATOM 551 O O . PRO A 1 74 ? 3.025 -12.274 -3.193 1.00 97.44 74 PRO A O 1
ATOM 554 N N . GLU A 1 75 ? 2.659 -13.701 -1.504 1.00 95.88 75 GLU A N 1
ATOM 555 C CA . GLU A 1 75 ? 2.426 -14.870 -2.356 1.00 95.88 75 GLU A CA 1
ATOM 556 C C . GLU A 1 75 ? 1.127 -14.712 -3.152 1.00 95.88 75 GLU A C 1
ATOM 558 O O . GLU A 1 75 ? 1.108 -14.931 -4.359 1.00 95.88 75 GLU A O 1
ATOM 563 N N . ARG A 1 76 ? 0.065 -14.235 -2.498 1.00 96.62 76 ARG A N 1
ATOM 564 C CA . ARG A 1 76 ? -1.261 -14.055 -3.104 1.00 96.62 76 ARG A CA 1
ATOM 565 C C . ARG A 1 76 ? -1.274 -12.981 -4.191 1.00 96.62 76 ARG A C 1
ATOM 567 O O . ARG A 1 76 ? -1.848 -13.188 -5.255 1.00 96.62 76 ARG A O 1
ATOM 574 N N . ILE A 1 77 ? -0.634 -11.832 -3.965 1.00 97.31 77 ILE A N 1
ATOM 575 C CA . ILE A 1 77 ? -0.584 -10.766 -4.981 1.00 97.31 77 ILE A CA 1
ATOM 576 C C . ILE A 1 77 ? 0.343 -11.128 -6.147 1.00 97.31 77 ILE A C 1
ATOM 578 O O . ILE A 1 77 ? 0.118 -10.657 -7.262 1.00 97.31 77 ILE A O 1
ATOM 582 N N . LEU A 1 78 ? 1.358 -11.974 -5.922 1.00 96.38 78 LEU A N 1
ATOM 583 C CA . LEU A 1 78 ? 2.304 -12.401 -6.957 1.00 96.38 78 LEU A CA 1
ATOM 584 C C . LEU A 1 78 ? 1.598 -13.090 -8.133 1.00 96.38 78 LEU A C 1
ATOM 586 O O . LEU A 1 78 ? 2.014 -12.906 -9.281 1.00 96.38 78 LEU A O 1
ATOM 590 N N . ASP A 1 79 ? 0.521 -13.830 -7.868 1.00 94.69 79 ASP A N 1
ATOM 591 C CA . ASP A 1 79 ? -0.287 -14.505 -8.891 1.00 94.69 79 ASP A CA 1
ATOM 592 C C . ASP A 1 79 ? -0.936 -13.522 -9.877 1.00 94.69 79 ASP A C 1
ATOM 594 O O . ASP A 1 79 ? -1.171 -13.867 -11.035 1.00 94.69 79 ASP A O 1
ATOM 598 N N . HIS A 1 80 ? -1.131 -12.270 -9.461 1.00 96.50 80 HIS A N 1
ATOM 599 C CA . HIS A 1 80 ? -1.791 -11.226 -10.245 1.00 96.50 80 HIS A CA 1
ATOM 600 C C . HIS A 1 80 ? -0.830 -10.239 -10.924 1.00 96.50 80 HIS A C 1
ATOM 602 O O . HIS A 1 80 ? -1.283 -9.352 -11.649 1.00 96.50 80 HIS A O 1
ATOM 608 N N . MET A 1 81 ? 0.483 -10.363 -10.706 1.00 97.62 81 MET A N 1
ATOM 609 C CA . MET A 1 81 ? 1.478 -9.464 -11.302 1.00 97.62 81 MET A CA 1
ATOM 610 C C . MET A 1 81 ? 1.773 -9.844 -12.756 1.00 97.62 81 MET A C 1
ATOM 612 O O . MET A 1 81 ? 2.028 -11.009 -13.064 1.00 97.62 81 MET A O 1
ATOM 616 N N . ASN A 1 82 ? 1.803 -8.872 -13.662 1.00 96.94 82 ASN A N 1
ATOM 617 C CA . ASN A 1 82 ? 2.027 -9.117 -15.092 1.00 96.94 82 ASN A CA 1
ATOM 618 C C . ASN A 1 82 ? 3.479 -8.876 -15.515 1.00 96.94 82 ASN A C 1
ATOM 620 O O . ASN A 1 82 ? 3.938 -9.432 -16.509 1.00 96.94 82 ASN A O 1
ATOM 624 N N . THR A 1 83 ? 4.209 -8.051 -14.772 1.00 98.00 83 THR A N 1
ATOM 625 C CA . THR A 1 83 ? 5.584 -7.662 -15.078 1.00 98.00 83 THR A CA 1
ATOM 626 C C . THR A 1 83 ? 6.594 -8.473 -14.275 1.00 98.00 83 THR A C 1
ATOM 628 O O . THR A 1 83 ? 6.467 -8.646 -13.060 1.00 98.00 83 THR A O 1
ATOM 631 N N . ASP A 1 84 ? 7.665 -8.911 -14.940 1.00 98.25 84 ASP A N 1
ATOM 632 C CA . ASP A 1 84 ? 8.764 -9.635 -14.287 1.00 98.25 84 ASP A CA 1
ATOM 633 C C . ASP A 1 84 ? 9.423 -8.806 -13.183 1.00 98.25 84 ASP A C 1
ATOM 635 O O . ASP A 1 84 ? 9.805 -9.341 -12.142 1.00 98.25 84 ASP A O 1
ATOM 639 N N . MET A 1 85 ? 9.512 -7.486 -13.384 1.00 98.25 85 MET A N 1
ATOM 640 C CA . MET A 1 85 ? 10.078 -6.576 -12.392 1.00 98.25 85 MET A CA 1
ATOM 641 C C . MET A 1 85 ? 9.252 -6.568 -11.104 1.00 98.25 85 MET A C 1
ATOM 643 O O . MET A 1 85 ? 9.815 -6.754 -10.025 1.00 98.25 85 MET A O 1
ATOM 647 N N . MET A 1 86 ? 7.924 -6.417 -11.196 1.00 98.31 86 MET A N 1
ATOM 648 C CA . MET A 1 86 ? 7.087 -6.432 -9.997 1.00 98.31 86 MET A CA 1
ATOM 649 C C . MET A 1 86 ? 7.085 -7.815 -9.344 1.00 98.31 86 MET A C 1
ATOM 651 O O . MET A 1 86 ? 7.243 -7.916 -8.129 1.00 98.31 86 MET A O 1
ATOM 655 N N . ARG A 1 87 ? 7.017 -8.895 -10.138 1.00 98.62 87 ARG A N 1
ATOM 656 C CA . ARG A 1 87 ? 7.143 -10.272 -9.628 1.00 98.62 87 ARG A CA 1
ATOM 657 C C . ARG A 1 87 ? 8.435 -10.477 -8.843 1.00 98.62 87 ARG A C 1
ATOM 659 O O . ARG A 1 87 ? 8.406 -11.051 -7.756 1.00 98.62 87 ARG A O 1
ATOM 666 N N . LYS A 1 88 ? 9.566 -10.007 -9.374 1.00 98.62 88 LYS A N 1
ATOM 667 C CA . LYS A 1 88 ? 10.860 -10.056 -8.686 1.00 98.62 88 LYS A CA 1
ATOM 668 C C . LYS A 1 88 ? 10.810 -9.271 -7.377 1.00 98.62 88 LYS A C 1
ATOM 670 O O . LYS A 1 88 ? 11.182 -9.812 -6.344 1.00 98.62 88 LYS A O 1
ATOM 675 N N . LYS A 1 89 ? 10.307 -8.037 -7.397 1.00 98.50 89 LYS A N 1
ATOM 676 C CA . LYS A 1 89 ? 10.251 -7.186 -6.204 1.00 98.50 89 LYS A CA 1
ATOM 677 C C . LYS A 1 89 ? 9.348 -7.735 -5.100 1.00 98.50 89 LYS A C 1
ATOM 679 O O . LYS A 1 89 ? 9.713 -7.648 -3.935 1.00 98.50 89 LYS A O 1
ATOM 684 N N . ILE A 1 90 ? 8.212 -8.346 -5.433 1.00 98.44 90 ILE A N 1
ATOM 685 C CA . ILE A 1 90 ? 7.356 -9.014 -4.439 1.00 98.44 90 ILE A CA 1
ATOM 686 C C . ILE A 1 90 ? 8.061 -10.227 -3.813 1.00 98.44 90 ILE A C 1
ATOM 688 O O . ILE A 1 90 ? 7.972 -10.431 -2.602 1.00 98.44 90 ILE A O 1
ATOM 692 N N . LYS A 1 91 ? 8.833 -10.991 -4.596 1.00 98.38 91 LYS A N 1
ATOM 693 C CA . LYS A 1 91 ? 9.694 -12.056 -4.051 1.00 98.38 91 LYS A CA 1
ATOM 694 C C . LYS A 1 91 ? 10.796 -11.496 -3.150 1.00 98.38 91 LYS A C 1
ATOM 696 O O . LYS A 1 91 ? 11.060 -12.072 -2.097 1.00 98.38 91 LYS A O 1
ATOM 701 N N . ASP A 1 92 ? 11.394 -10.368 -3.531 1.00 98.19 92 ASP A N 1
ATOM 702 C CA . ASP A 1 92 ? 12.390 -9.669 -2.716 1.00 98.19 92 ASP A CA 1
ATOM 703 C C . ASP A 1 92 ? 11.774 -9.224 -1.366 1.00 98.19 92 ASP A C 1
ATOM 705 O O . ASP A 1 92 ? 12.400 -9.415 -0.325 1.00 98.19 92 ASP A O 1
ATOM 709 N N . VAL A 1 93 ? 10.519 -8.743 -1.346 1.00 98.12 93 VAL A N 1
ATOM 710 C CA . VAL A 1 93 ? 9.767 -8.439 -0.105 1.00 98.12 93 VAL A CA 1
ATOM 711 C C . VAL A 1 93 ? 9.587 -9.682 0.763 1.00 98.12 93 VAL A C 1
ATOM 713 O O . VAL A 1 93 ? 9.906 -9.636 1.950 1.00 98.12 93 VAL A O 1
ATOM 716 N N . ALA A 1 94 ? 9.106 -10.789 0.188 1.00 95.50 94 ALA A N 1
ATOM 717 C CA . ALA A 1 94 ? 8.892 -12.035 0.924 1.00 95.50 94 ALA A CA 1
ATOM 718 C C . ALA A 1 94 ? 10.203 -12.566 1.533 1.00 95.50 94 ALA A C 1
ATOM 720 O O . ALA A 1 94 ? 10.244 -12.928 2.708 1.00 95.50 94 ALA A O 1
ATOM 721 N N . SER A 1 95 ? 11.295 -12.536 0.762 1.00 95.19 95 SER A N 1
ATOM 722 C CA . SER A 1 95 ? 12.625 -12.941 1.229 1.00 95.19 95 SER A CA 1
ATOM 723 C C . SER A 1 95 ? 13.147 -12.044 2.351 1.00 95.19 95 SER A C 1
ATOM 725 O O . SER A 1 95 ? 13.708 -12.539 3.328 1.00 95.19 95 SER A O 1
ATOM 727 N N . LEU A 1 96 ? 12.972 -10.727 2.229 1.00 95.62 96 LEU A N 1
ATOM 728 C CA . LEU A 1 96 ? 13.468 -9.767 3.210 1.00 95.62 96 LEU A CA 1
ATOM 729 C C . LEU A 1 96 ? 12.664 -9.822 4.515 1.00 95.62 96 LEU A C 1
ATOM 731 O O . LEU A 1 96 ? 13.236 -9.746 5.601 1.00 95.62 96 LEU A O 1
ATOM 735 N N . PHE A 1 97 ? 11.345 -10.006 4.416 1.00 91.62 97 PHE A N 1
ATOM 736 C CA . PHE A 1 97 ? 10.452 -10.114 5.567 1.00 91.62 97 PHE A CA 1
ATOM 737 C C . PHE A 1 97 ? 10.804 -11.301 6.479 1.00 91.62 97 PHE A C 1
ATOM 739 O O . PHE A 1 97 ? 10.733 -11.154 7.698 1.00 91.62 97 PHE A O 1
ATOM 746 N N . GLN A 1 98 ? 11.252 -12.427 5.914 1.00 90.25 98 GLN A N 1
ATOM 747 C CA . GLN A 1 98 ? 11.618 -13.639 6.663 1.00 90.25 98 GLN A CA 1
ATOM 748 C C . GLN A 1 98 ? 12.906 -13.508 7.494 1.00 90.25 98 GLN A C 1
ATOM 750 O O . GLN A 1 98 ? 13.202 -14.372 8.318 1.00 90.25 98 GLN A O 1
ATOM 755 N N . ARG A 1 99 ? 13.700 -12.451 7.298 1.00 92.56 99 ARG A N 1
ATOM 756 C CA . ARG A 1 99 ? 14.968 -12.274 8.017 1.00 92.56 99 ARG A CA 1
ATOM 757 C C . ARG A 1 99 ? 14.733 -11.742 9.424 1.00 92.56 99 ARG A C 1
ATOM 759 O O . ARG A 1 99 ? 14.005 -10.769 9.604 1.00 92.56 99 ARG A O 1
ATOM 766 N N . GLU A 1 100 ? 15.422 -12.289 10.422 1.00 88.94 100 GLU A N 1
ATOM 767 C CA . GLU A 1 100 ? 15.303 -11.810 11.809 1.00 88.94 100 GLU A CA 1
ATOM 768 C C . GLU A 1 100 ? 15.686 -10.331 11.953 1.00 88.94 100 GLU A C 1
ATOM 770 O O . GLU A 1 100 ? 15.021 -9.560 12.648 1.00 88.94 100 GLU A O 1
ATOM 775 N N . LYS A 1 101 ? 16.751 -9.916 11.261 1.00 88.88 101 LYS A N 1
ATOM 776 C CA . LYS A 1 101 ? 17.277 -8.552 11.280 1.00 88.88 101 LYS A CA 1
ATOM 777 C C . LYS A 1 101 ? 17.543 -8.075 9.864 1.00 88.88 101 LYS A C 1
ATOM 779 O O . LYS A 1 101 ? 17.985 -8.844 9.018 1.00 88.88 101 LYS A O 1
ATOM 784 N N . THR A 1 102 ? 17.297 -6.793 9.664 1.00 90.62 102 THR A N 1
ATOM 785 C CA . THR A 1 102 ? 17.493 -6.070 8.412 1.00 90.62 102 THR A CA 1
ATOM 786 C C . THR A 1 102 ? 17.917 -4.658 8.769 1.00 90.62 102 THR A C 1
ATOM 788 O O . THR A 1 102 ? 17.288 -4.004 9.609 1.00 90.62 102 THR A O 1
ATOM 791 N N . ASP A 1 103 ? 19.009 -4.197 8.171 1.00 93.69 103 ASP A N 1
ATOM 792 C CA . ASP A 1 103 ? 19.384 -2.791 8.250 1.00 93.69 103 ASP A CA 1
ATOM 793 C C . ASP A 1 103 ? 18.639 -1.975 7.176 1.00 93.69 103 ASP A C 1
ATOM 795 O O . ASP A 1 103 ? 18.025 -2.513 6.252 1.00 93.69 103 ASP A O 1
ATOM 799 N N . ARG A 1 104 ? 18.620 -0.649 7.339 1.00 96.31 104 ARG A N 1
ATOM 800 C CA . ARG A 1 104 ? 17.883 0.243 6.430 1.00 96.31 104 ARG A CA 1
ATOM 801 C C . ARG A 1 104 ? 18.518 0.317 5.045 1.00 96.31 104 ARG A C 1
ATOM 803 O O . ARG A 1 104 ? 17.796 0.471 4.066 1.00 96.31 104 ARG A O 1
ATOM 810 N N . GLU A 1 105 ? 19.839 0.224 4.966 1.00 97.12 105 GLU A N 1
ATOM 811 C CA . GLU A 1 105 ? 20.573 0.322 3.707 1.00 97.12 105 GLU A CA 1
ATOM 812 C C . GLU A 1 105 ? 20.276 -0.888 2.818 1.00 97.12 105 GLU A C 1
ATOM 814 O O . GLU A 1 105 ? 20.013 -0.737 1.630 1.00 97.12 105 GLU A O 1
ATOM 819 N N . GLU A 1 106 ? 20.191 -2.077 3.404 1.00 96.31 106 GLU A N 1
ATOM 820 C CA . GLU A 1 106 ? 19.778 -3.304 2.741 1.00 96.31 106 GLU A CA 1
ATOM 821 C C . GLU A 1 106 ? 18.348 -3.212 2.197 1.00 96.31 106 GLU A C 1
ATOM 823 O O . GLU A 1 106 ? 18.101 -3.578 1.045 1.00 96.31 106 GLU A O 1
ATOM 828 N N . VAL A 1 107 ? 17.411 -2.679 2.988 1.00 98.19 107 VAL A N 1
ATOM 829 C CA . VAL A 1 107 ? 16.024 -2.458 2.543 1.00 98.19 107 VAL A CA 1
ATOM 830 C C . VAL A 1 107 ? 15.993 -1.521 1.336 1.00 98.19 107 VAL A C 1
ATOM 832 O O . VAL A 1 107 ? 15.349 -1.833 0.335 1.00 98.19 107 VAL A O 1
ATOM 835 N N . ILE A 1 108 ? 16.723 -0.405 1.399 1.00 98.38 108 ILE A N 1
ATOM 836 C CA . ILE A 1 108 ? 16.796 0.579 0.312 1.00 98.38 108 ILE A CA 1
ATOM 837 C C . ILE A 1 108 ? 17.456 -0.028 -0.931 1.00 98.38 108 ILE A C 1
ATOM 839 O O . ILE A 1 108 ? 16.939 0.133 -2.034 1.00 98.38 108 ILE A O 1
ATOM 843 N N . ASN A 1 109 ? 18.555 -0.762 -0.775 1.00 97.75 109 ASN A N 1
ATOM 844 C CA . ASN A 1 109 ? 19.282 -1.361 -1.893 1.00 97.75 109 ASN A CA 1
ATOM 845 C C . ASN A 1 109 ? 18.461 -2.446 -2.600 1.00 97.75 109 ASN A C 1
ATOM 847 O O . ASN A 1 109 ? 18.482 -2.542 -3.828 1.00 97.75 109 ASN A O 1
ATOM 851 N N . LEU A 1 110 ? 17.727 -3.263 -1.840 1.00 97.69 110 LEU A N 1
ATOM 852 C CA . LEU A 1 110 ? 16.957 -4.368 -2.400 1.00 97.69 110 LEU A CA 1
ATOM 853 C C . LEU A 1 110 ? 15.601 -3.907 -2.949 1.00 97.69 110 LEU A C 1
ATOM 855 O O . LEU A 1 110 ? 15.232 -4.238 -4.082 1.00 97.69 110 LEU A O 1
ATOM 859 N N . LEU A 1 111 ? 14.846 -3.141 -2.161 1.00 98.44 111 LEU A N 1
ATOM 860 C CA . LEU A 1 111 ? 13.471 -2.763 -2.486 1.00 98.44 111 LEU A CA 1
ATOM 861 C C . LEU A 1 111 ? 13.394 -1.404 -3.171 1.00 98.44 111 LEU A C 1
ATOM 863 O O . LEU A 1 111 ? 12.665 -1.286 -4.151 1.00 98.44 111 LEU A O 1
ATOM 867 N N . GLY A 1 112 ? 14.223 -0.448 -2.765 1.00 98.50 112 GLY A N 1
ATOM 868 C CA . GLY A 1 112 ? 14.202 0.933 -3.239 1.00 98.50 112 GLY A CA 1
ATOM 869 C C . GLY A 1 112 ? 13.501 1.876 -2.265 1.00 98.50 112 GLY A C 1
ATOM 870 O O . GLY A 1 112 ? 12.937 1.473 -1.250 1.00 98.50 112 GLY A O 1
ATOM 871 N N . ASN A 1 113 ? 13.551 3.164 -2.575 1.00 98.50 113 ASN A N 1
ATOM 872 C CA . ASN A 1 113 ? 12.834 4.210 -1.847 1.00 98.50 113 ASN A CA 1
ATOM 873 C C . ASN A 1 113 ? 12.467 5.397 -2.759 1.00 98.50 113 ASN A C 1
ATOM 875 O O . ASN A 1 113 ? 12.240 6.498 -2.276 1.00 98.50 113 ASN A O 1
ATOM 879 N N . GLY A 1 114 ? 12.472 5.209 -4.081 1.00 98.25 114 GLY A N 1
ATOM 880 C CA . GLY A 1 114 ? 12.247 6.274 -5.061 1.00 98.25 114 GLY A CA 1
ATOM 881 C C . GLY A 1 114 ? 10.812 6.340 -5.586 1.00 98.25 114 GLY A C 1
ATOM 882 O O . GLY A 1 114 ? 9.974 5.506 -5.264 1.00 98.25 114 GLY A O 1
ATOM 883 N N . VAL A 1 115 ? 10.561 7.307 -6.473 1.00 98.12 115 VAL A N 1
ATOM 884 C CA . VAL A 1 115 ? 9.239 7.598 -7.072 1.00 98.12 115 VAL A CA 1
ATOM 885 C C . VAL A 1 115 ? 8.727 6.531 -8.052 1.00 98.12 115 VAL A C 1
ATOM 887 O O . VAL A 1 115 ? 7.597 6.603 -8.544 1.00 98.12 115 VAL A O 1
ATOM 890 N N . LEU A 1 116 ? 9.566 5.560 -8.420 1.00 98.38 116 LEU A N 1
ATOM 891 C CA . LEU A 1 116 ? 9.180 4.483 -9.328 1.00 98.38 116 LEU A CA 1
ATOM 892 C C . LEU A 1 116 ? 8.398 3.405 -8.582 1.00 98.38 116 LEU A C 1
ATOM 894 O O . LEU A 1 116 ? 8.691 3.076 -7.435 1.00 98.38 116 LEU A O 1
ATOM 898 N N . THR A 1 117 ? 7.418 2.813 -9.259 1.00 98.44 117 THR A N 1
ATOM 899 C CA . THR A 1 117 ? 6.522 1.822 -8.650 1.00 98.44 117 THR A CA 1
ATOM 900 C C . THR A 1 117 ? 7.268 0.622 -8.064 1.00 98.44 117 THR A C 1
ATOM 902 O O . THR A 1 117 ? 6.962 0.196 -6.954 1.00 98.44 117 THR A O 1
ATOM 905 N N . ASP A 1 118 ? 8.283 0.114 -8.765 1.00 98.56 118 ASP A N 1
ATOM 906 C CA . ASP A 1 118 ? 9.142 -0.993 -8.327 1.00 98.56 118 ASP A CA 1
ATOM 907 C C . ASP A 1 118 ? 10.126 -0.615 -7.208 1.00 98.56 118 ASP A C 1
ATOM 909 O O . ASP A 1 118 ? 10.863 -1.476 -6.728 1.00 98.56 118 ASP A O 1
ATOM 913 N N . GLN A 1 119 ? 10.141 0.653 -6.794 1.00 98.62 119 GLN A N 1
ATOM 914 C CA . GLN A 1 119 ? 10.978 1.179 -5.718 1.00 98.62 119 GLN A CA 1
ATOM 915 C C . GLN A 1 119 ? 10.175 1.619 -4.490 1.00 98.62 119 GLN A C 1
ATOM 917 O O . GLN A 1 119 ? 10.717 1.616 -3.391 1.00 98.62 119 GLN A O 1
ATOM 922 N N . SER A 1 120 ? 8.900 1.989 -4.649 1.00 98.81 120 SER A N 1
ATOM 923 C CA . SER A 1 120 ? 8.064 2.472 -3.543 1.00 98.81 120 SER A CA 1
ATOM 924 C C . SER A 1 120 ? 7.030 1.456 -3.058 1.00 98.81 120 SER A C 1
ATOM 926 O O . SER A 1 120 ? 6.849 1.304 -1.851 1.00 98.81 120 SER A O 1
ATOM 928 N N . VAL A 1 121 ? 6.343 0.744 -3.963 1.00 98.88 121 VAL A N 1
ATOM 929 C CA . VAL A 1 121 ? 5.290 -0.223 -3.590 1.00 98.88 121 VAL A CA 1
ATOM 930 C C . VAL A 1 121 ? 5.858 -1.410 -2.805 1.00 98.88 121 VAL A C 1
ATOM 932 O O . VAL A 1 121 ? 5.308 -1.721 -1.746 1.00 98.88 121 VAL A O 1
ATOM 935 N N . PRO A 1 122 ? 6.964 -2.054 -3.237 1.00 98.81 122 PRO A N 1
ATOM 936 C CA . PRO A 1 122 ? 7.572 -3.147 -2.479 1.00 98.81 122 PRO A CA 1
ATOM 937 C C . PRO A 1 122 ? 8.012 -2.695 -1.084 1.00 98.81 122 PRO A C 1
ATOM 939 O O . PRO A 1 122 ? 7.802 -3.405 -0.104 1.00 98.81 122 PRO A O 1
ATOM 942 N N . THR A 1 123 ? 8.560 -1.486 -0.982 1.00 98.88 123 THR A N 1
ATOM 943 C CA . THR A 1 123 ? 9.004 -0.905 0.287 1.00 98.88 123 THR A CA 1
ATOM 944 C C . THR A 1 123 ? 7.831 -0.652 1.224 1.00 98.88 123 THR A C 1
ATOM 946 O O . THR A 1 123 ? 7.886 -1.079 2.372 1.00 98.88 123 THR A O 1
ATOM 949 N N . ALA A 1 124 ? 6.731 -0.064 0.744 1.00 98.88 124 ALA A N 1
ATOM 950 C CA . ALA A 1 124 ? 5.528 0.123 1.556 1.00 98.88 124 ALA A CA 1
ATOM 951 C C . ALA A 1 124 ? 4.939 -1.210 2.056 1.00 98.88 124 ALA A C 1
ATOM 953 O O . ALA A 1 124 ? 4.598 -1.331 3.233 1.00 98.88 124 ALA A O 1
ATOM 954 N N . LEU A 1 125 ? 4.880 -2.234 1.193 1.00 98.81 125 LEU A N 1
ATOM 955 C CA . LEU A 1 125 ? 4.449 -3.582 1.583 1.00 98.81 125 LEU A CA 1
ATOM 956 C C . LEU A 1 125 ? 5.368 -4.178 2.654 1.00 98.81 125 LEU A C 1
ATOM 958 O O . LEU A 1 125 ? 4.883 -4.694 3.655 1.00 98.81 125 LEU A O 1
ATOM 962 N N . TYR A 1 126 ? 6.686 -4.077 2.480 1.00 98.75 126 TYR A N 1
ATOM 963 C CA . TYR A 1 126 ? 7.650 -4.564 3.464 1.00 98.75 126 TYR A CA 1
ATOM 964 C C . TYR A 1 126 ? 7.485 -3.874 4.825 1.00 98.75 126 TYR A C 1
ATOM 966 O O . TYR A 1 126 ? 7.416 -4.554 5.850 1.00 98.75 126 TYR A O 1
ATOM 974 N N . VAL A 1 127 ? 7.380 -2.541 4.852 1.00 98.69 127 VAL A N 1
ATOM 975 C CA . VAL A 1 127 ? 7.202 -1.792 6.105 1.00 98.69 127 VAL A CA 1
ATOM 976 C C . VAL A 1 127 ? 5.904 -2.200 6.801 1.00 98.69 127 VAL A C 1
ATOM 978 O O . VAL A 1 127 ? 5.919 -2.462 8.006 1.00 98.69 127 VAL A O 1
ATOM 981 N N . PHE A 1 128 ? 4.809 -2.327 6.048 1.00 98.75 128 PHE A N 1
ATOM 982 C CA . PHE A 1 128 ? 3.539 -2.828 6.567 1.00 98.75 128 PHE A CA 1
ATOM 983 C C . PHE A 1 128 ? 3.670 -4.239 7.160 1.00 98.75 128 PHE A C 1
ATOM 985 O O . PHE A 1 128 ? 3.259 -4.463 8.293 1.00 98.75 128 PHE A O 1
ATOM 992 N N . LEU A 1 129 ? 4.292 -5.187 6.458 1.00 98.19 129 LEU A N 1
ATOM 993 C CA . LEU A 1 129 ? 4.432 -6.560 6.959 1.00 98.19 129 LEU A CA 1
ATOM 994 C C . LEU A 1 129 ? 5.263 -6.632 8.248 1.00 98.19 129 LEU A C 1
ATOM 996 O O . LEU A 1 129 ? 4.992 -7.456 9.119 1.00 98.19 129 LEU A O 1
ATOM 1000 N N . ARG A 1 130 ? 6.273 -5.765 8.394 1.00 97.44 130 ARG A N 1
ATOM 1001 C CA . ARG A 1 130 ? 7.151 -5.742 9.577 1.00 97.44 130 ARG A CA 1
ATOM 1002 C C . ARG A 1 130 ? 6.545 -5.032 10.778 1.00 97.44 130 ARG A C 1
ATOM 1004 O O . ARG A 1 130 ? 6.841 -5.415 11.910 1.00 97.44 130 ARG A O 1
ATOM 1011 N N . TYR A 1 131 ? 5.774 -3.974 10.547 1.00 97.62 131 TYR A N 1
ATOM 1012 C CA . TYR A 1 131 ? 5.392 -3.032 11.600 1.00 97.62 131 TYR A CA 1
ATOM 1013 C C . TYR A 1 131 ? 3.913 -2.644 11.584 1.00 97.62 131 TYR A C 1
ATOM 1015 O O . TYR A 1 131 ? 3.517 -1.810 12.384 1.00 97.62 131 TYR A O 1
ATOM 1023 N N . GLY A 1 132 ? 3.084 -3.228 10.719 1.00 97.00 132 GLY A N 1
ATOM 1024 C CA . GLY A 1 132 ? 1.713 -2.776 10.459 1.00 97.00 132 GLY A CA 1
ATOM 1025 C C . GLY A 1 132 ? 0.757 -2.840 11.650 1.00 97.00 132 GLY A C 1
ATOM 1026 O O . GLY A 1 132 ? -0.252 -2.142 11.652 1.00 97.00 132 GLY A O 1
ATOM 1027 N N . SER A 1 133 ? 1.087 -3.621 12.682 1.00 96.06 133 SER A N 1
ATOM 1028 C CA . SER A 1 133 ? 0.360 -3.643 13.956 1.00 96.06 133 SER A CA 1
ATOM 1029 C C . SER A 1 133 ? 0.646 -2.433 14.859 1.00 96.06 133 SER A C 1
ATOM 1031 O O . SER A 1 133 ? -0.080 -2.211 15.824 1.00 96.06 133 SER A O 1
ATOM 1033 N N . ASP A 1 134 ? 1.684 -1.650 14.558 1.00 97.31 134 ASP A N 1
ATOM 1034 C CA . ASP A 1 134 ? 2.071 -0.419 15.249 1.00 97.31 134 ASP A CA 1
ATOM 1035 C C . ASP A 1 134 ? 2.190 0.713 14.219 1.00 97.31 134 ASP A C 1
ATOM 1037 O O . ASP A 1 134 ? 3.216 0.893 13.556 1.00 97.31 134 ASP A O 1
ATOM 1041 N N . PHE A 1 135 ? 1.107 1.483 14.082 1.00 97.50 135 PHE A N 1
ATOM 1042 C CA . PHE A 1 135 ? 0.991 2.541 13.079 1.00 97.50 135 PHE A CA 1
ATOM 1043 C C . PHE A 1 135 ? 2.144 3.551 13.150 1.00 97.50 135 PHE A C 1
ATOM 1045 O O . PHE A 1 135 ? 2.767 3.850 12.132 1.00 97.50 135 PHE A O 1
ATOM 1052 N N . ILE A 1 136 ? 2.471 4.053 14.346 1.00 97.56 136 ILE A N 1
ATOM 1053 C CA . ILE A 1 136 ? 3.528 5.060 14.515 1.00 97.56 136 ILE A CA 1
ATOM 1054 C C . ILE A 1 136 ? 4.887 4.475 14.153 1.00 97.56 136 ILE A C 1
ATOM 1056 O O . ILE A 1 136 ? 5.675 5.133 13.472 1.00 97.56 136 ILE A O 1
ATOM 1060 N N . LYS A 1 137 ? 5.170 3.237 14.564 1.00 97.94 137 LYS A N 1
ATOM 1061 C CA . LYS A 1 137 ? 6.425 2.576 14.208 1.00 97.94 137 LYS A CA 1
ATOM 1062 C C . LYS A 1 137 ? 6.539 2.341 12.706 1.00 97.94 137 LYS A C 1
ATOM 1064 O O . LYS A 1 137 ? 7.612 2.587 12.158 1.00 97.94 137 LYS A O 1
ATOM 1069 N N . ALA A 1 138 ? 5.462 1.918 12.045 1.00 98.38 138 ALA A N 1
ATOM 1070 C CA . ALA A 1 138 ? 5.436 1.734 10.598 1.00 98.38 138 ALA A CA 1
ATOM 1071 C C . ALA A 1 138 ? 5.723 3.050 9.859 1.00 98.38 138 ALA A C 1
ATOM 1073 O O . ALA A 1 138 ? 6.634 3.091 9.034 1.00 98.38 138 ALA A O 1
ATOM 1074 N N . ILE A 1 139 ? 5.024 4.134 10.211 1.00 98.38 139 ILE A N 1
ATOM 1075 C CA . ILE A 1 139 ? 5.210 5.449 9.578 1.00 98.38 139 ILE A CA 1
ATOM 1076 C C . ILE A 1 139 ? 6.601 6.029 9.869 1.00 98.38 139 ILE A C 1
ATOM 1078 O O . ILE A 1 139 ? 7.283 6.503 8.963 1.00 98.38 139 ILE A O 1
ATOM 1082 N N . ASN A 1 140 ? 7.083 5.954 11.112 1.00 98.38 140 ASN A N 1
ATOM 1083 C CA . ASN A 1 140 ? 8.432 6.422 11.441 1.00 98.38 140 ASN A CA 1
ATOM 1084 C C . ASN A 1 140 ? 9.500 5.631 10.682 1.00 98.38 140 ASN A C 1
ATOM 1086 O O . ASN A 1 140 ? 10.474 6.210 10.199 1.00 98.38 140 ASN A O 1
ATOM 1090 N N . TYR A 1 141 ? 9.320 4.314 10.557 1.00 98.56 141 TYR A N 1
ATOM 1091 C CA . TYR A 1 141 ? 10.247 3.486 9.804 1.00 98.56 141 TYR A CA 1
ATOM 1092 C C . TYR A 1 141 ? 10.223 3.843 8.315 1.00 98.56 141 TYR A C 1
ATOM 1094 O O . TYR A 1 141 ? 11.299 4.075 7.766 1.00 98.56 141 TYR A O 1
ATOM 1102 N N . SER A 1 142 ? 9.050 3.968 7.677 1.00 98.62 142 SER A N 1
ATOM 1103 C CA . SER A 1 142 ? 8.957 4.351 6.258 1.00 98.62 142 SER A CA 1
ATOM 1104 C C . SER A 1 142 ? 9.591 5.713 5.981 1.00 98.62 142 SER A C 1
ATOM 1106 O O . SER A 1 142 ? 10.366 5.834 5.037 1.00 98.62 142 SER A O 1
ATOM 1108 N N . VAL A 1 143 ? 9.350 6.716 6.833 1.00 98.50 143 VAL A N 1
ATOM 1109 C CA . VAL A 1 143 ? 9.992 8.037 6.713 1.00 98.50 143 VAL A CA 1
ATOM 1110 C C . VAL A 1 143 ? 11.512 7.927 6.868 1.00 98.50 143 VAL A C 1
ATOM 1112 O O . VAL A 1 143 ? 12.262 8.565 6.129 1.00 98.50 143 VAL A O 1
ATOM 1115 N N . SER A 1 144 ? 11.990 7.083 7.787 1.00 98.38 144 SER A N 1
ATOM 1116 C CA . SER A 1 144 ? 13.426 6.908 8.046 1.00 98.38 144 SER A CA 1
ATOM 1117 C C . SER A 1 144 ? 14.213 6.255 6.903 1.00 98.38 144 SER A C 1
ATOM 1119 O O . SER A 1 144 ? 15.446 6.273 6.947 1.00 98.38 144 SER A O 1
ATOM 1121 N N . LEU A 1 145 ? 13.530 5.676 5.905 1.00 98.31 145 LEU A N 1
ATOM 1122 C CA . LEU A 1 145 ? 14.148 5.130 4.692 1.00 98.31 145 LEU A CA 1
ATOM 1123 C C . LEU A 1 145 ? 14.497 6.221 3.664 1.00 98.31 145 LEU A C 1
ATOM 1125 O O . LEU A 1 145 ? 15.243 5.943 2.726 1.00 98.31 145 LEU A O 1
ATOM 1129 N N . GLY A 1 146 ? 14.011 7.456 3.834 1.00 98.12 146 GLY A N 1
ATOM 1130 C CA . GLY A 1 146 ? 14.275 8.562 2.910 1.00 98.12 146 GLY A CA 1
ATOM 1131 C C . GLY A 1 146 ? 13.660 8.361 1.519 1.00 98.12 146 GLY A C 1
ATOM 1132 O O . GLY A 1 146 ? 12.808 7.498 1.322 1.00 98.12 146 GLY A O 1
ATOM 1133 N N . GLY A 1 147 ? 14.093 9.176 0.554 1.00 98.31 147 GLY A N 1
ATOM 1134 C CA . GLY A 1 147 ? 13.566 9.150 -0.812 1.00 98.31 147 GLY A CA 1
ATOM 1135 C C . GLY A 1 147 ? 12.149 9.723 -0.905 1.00 98.31 147 GLY A C 1
ATOM 1136 O O . GLY A 1 147 ? 11.900 10.825 -0.421 1.00 98.31 147 GLY A O 1
ATOM 1137 N N 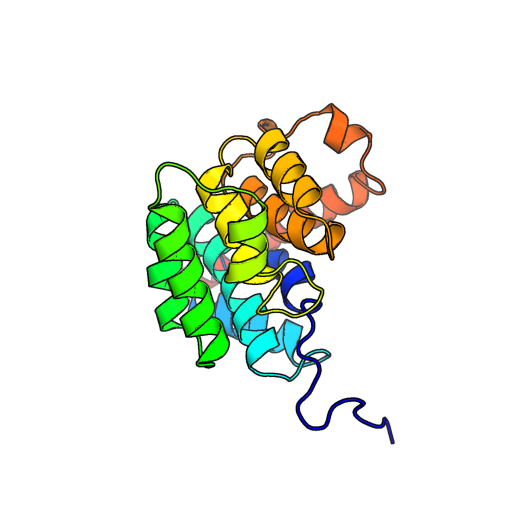. ASP A 1 148 ? 11.238 8.986 -1.532 1.00 98.44 148 ASP A N 1
ATOM 1138 C CA . ASP A 1 148 ? 9.831 9.342 -1.748 1.00 98.44 148 ASP A CA 1
ATOM 1139 C C . ASP A 1 148 ? 8.972 9.013 -0.512 1.00 98.44 148 ASP A C 1
ATOM 1141 O O . ASP A 1 148 ? 8.120 8.116 -0.500 1.00 98.44 148 ASP A O 1
ATOM 1145 N N . THR A 1 149 ? 9.303 9.680 0.595 1.00 98.19 149 THR A N 1
ATOM 1146 C CA . THR A 1 149 ? 8.819 9.337 1.938 1.00 98.19 149 THR A CA 1
ATOM 1147 C C . THR A 1 149 ? 7.323 9.544 2.109 1.00 98.19 149 THR A C 1
ATOM 1149 O O . THR A 1 149 ? 6.690 8.751 2.808 1.00 98.19 149 THR A O 1
ATOM 1152 N N . ASP A 1 150 ? 6.747 10.569 1.489 1.00 98.44 150 ASP A N 1
ATOM 1153 C CA . ASP A 1 150 ? 5.320 10.879 1.538 1.00 98.44 150 ASP A CA 1
ATOM 1154 C C . ASP A 1 150 ? 4.498 9.750 0.912 1.00 98.44 150 ASP A C 1
ATOM 1156 O O . ASP A 1 150 ? 3.609 9.199 1.563 1.00 98.44 150 ASP A O 1
ATOM 1160 N N . THR A 1 151 ? 4.855 9.321 -0.298 1.00 98.62 151 THR A N 1
ATOM 1161 C CA . THR A 1 151 ? 4.123 8.285 -1.030 1.00 98.62 151 THR A CA 1
ATOM 1162 C C . THR A 1 151 ? 4.285 6.908 -0.391 1.00 98.62 151 THR A C 1
ATOM 1164 O O . THR A 1 151 ? 3.301 6.179 -0.222 1.00 98.62 151 THR A O 1
ATOM 1167 N N . ILE A 1 152 ? 5.505 6.540 0.019 1.00 98.94 152 ILE A N 1
ATOM 1168 C CA . ILE A 1 152 ? 5.751 5.262 0.708 1.00 98.94 152 ILE A CA 1
ATOM 1169 C C . ILE A 1 152 ? 4.988 5.222 2.037 1.00 98.94 152 ILE A C 1
ATOM 1171 O O . ILE A 1 152 ? 4.343 4.214 2.345 1.00 98.94 152 ILE A O 1
ATOM 1175 N N . SER A 1 153 ? 5.013 6.310 2.810 1.00 98.69 153 SER A N 1
ATOM 1176 C CA . SER A 1 153 ? 4.310 6.381 4.097 1.00 98.69 153 SER A CA 1
ATOM 1177 C C . SER A 1 153 ? 2.793 6.416 3.918 1.00 98.69 153 SER A C 1
ATOM 1179 O O . SER A 1 153 ? 2.092 5.782 4.699 1.00 98.69 153 SER A O 1
ATOM 1181 N N . ALA A 1 154 ? 2.271 7.063 2.872 1.00 98.62 154 ALA A N 1
ATOM 1182 C CA . ALA A 1 154 ? 0.843 7.059 2.560 1.00 98.62 154 ALA A CA 1
ATOM 1183 C C . ALA A 1 154 ? 0.336 5.652 2.201 1.00 98.62 154 ALA A C 1
ATOM 1185 O O . ALA A 1 154 ? -0.684 5.210 2.729 1.00 98.62 154 ALA A O 1
ATOM 1186 N N . MET A 1 155 ? 1.067 4.908 1.361 1.00 98.88 155 MET A N 1
ATOM 1187 C CA . MET A 1 155 ? 0.715 3.519 1.033 1.00 98.88 155 MET A CA 1
ATOM 1188 C C . MET A 1 155 ? 0.843 2.593 2.249 1.00 98.88 155 MET A C 1
ATOM 1190 O O . MET A 1 155 ? -0.046 1.779 2.492 1.00 98.88 155 MET A O 1
ATOM 1194 N N . THR A 1 156 ? 1.909 2.749 3.042 1.00 98.88 156 THR A N 1
ATOM 1195 C CA . THR A 1 156 ? 2.095 2.014 4.305 1.00 98.88 156 THR A CA 1
ATOM 1196 C C . THR A 1 156 ? 0.930 2.292 5.255 1.00 98.88 156 THR A C 1
ATOM 1198 O O . THR A 1 156 ? 0.306 1.364 5.756 1.00 98.88 156 THR A O 1
ATOM 1201 N N . GLY A 1 157 ? 0.581 3.565 5.447 1.00 98.31 157 GLY A N 1
ATOM 1202 C CA . GLY A 1 157 ? -0.519 3.999 6.302 1.00 98.31 157 GLY A CA 1
ATOM 1203 C C . GLY A 1 157 ? -1.879 3.487 5.839 1.00 98.31 157 GLY A C 1
ATOM 1204 O O . GLY A 1 157 ? -2.684 3.103 6.679 1.00 98.31 157 GLY A O 1
ATOM 1205 N N . ALA A 1 158 ? -2.125 3.405 4.527 1.00 98.44 158 ALA A N 1
ATOM 1206 C CA . ALA A 1 158 ? -3.349 2.815 3.987 1.00 98.44 158 ALA A CA 1
ATOM 1207 C C . ALA A 1 158 ? -3.468 1.316 4.313 1.00 98.44 158 ALA A C 1
ATOM 1209 O O . ALA A 1 158 ? -4.550 0.853 4.666 1.00 98.44 158 ALA A O 1
ATOM 1210 N N . LEU A 1 159 ? -2.364 0.565 4.236 1.00 98.75 159 LEU A N 1
ATOM 1211 C CA . LEU A 1 159 ? -2.328 -0.851 4.616 1.00 98.75 159 LEU A CA 1
ATOM 1212 C C . LEU A 1 159 ? -2.495 -1.027 6.132 1.00 98.75 159 LEU A C 1
ATOM 1214 O O . LEU A 1 159 ? -3.324 -1.822 6.571 1.00 98.75 159 LEU A O 1
ATOM 1218 N N . CYS A 1 160 ? -1.771 -0.240 6.936 1.00 98.44 160 CYS A N 1
ATOM 1219 C CA . CYS A 1 160 ? -1.915 -0.240 8.392 1.00 98.44 160 CYS A CA 1
ATOM 1220 C C . CYS A 1 160 ? -3.344 0.118 8.810 1.00 98.44 160 CYS A C 1
ATOM 1222 O O . CYS A 1 160 ? -3.911 -0.560 9.649 1.00 98.44 160 CYS A O 1
ATOM 1224 N N . GLY A 1 161 ? -3.949 1.144 8.210 1.00 97.00 161 GLY A N 1
ATOM 1225 C CA . GLY A 1 161 ? -5.317 1.570 8.510 1.00 97.00 161 GLY A CA 1
ATOM 1226 C C . GLY A 1 161 ? -6.400 0.611 8.011 1.00 97.00 161 GLY A C 1
ATOM 1227 O O . GLY A 1 161 ? -7.527 0.700 8.475 1.00 97.00 161 GLY A O 1
ATOM 1228 N N . ALA A 1 162 ? -6.088 -0.298 7.081 1.00 97.44 162 ALA A N 1
ATOM 1229 C CA . ALA A 1 162 ? -6.979 -1.407 6.743 1.00 97.44 162 ALA A CA 1
ATOM 1230 C C . ALA A 1 162 ? -6.889 -2.541 7.778 1.00 97.44 162 ALA A C 1
ATOM 1232 O O . ALA A 1 162 ? -7.888 -3.203 8.049 1.00 97.44 162 ALA A O 1
ATOM 1233 N N . LEU A 1 163 ? -5.694 -2.773 8.334 1.00 98.25 163 LEU A N 1
ATOM 1234 C CA . LEU A 1 163 ? -5.440 -3.805 9.346 1.00 98.25 163 LEU A CA 1
ATOM 1235 C C . LEU A 1 163 ? -5.937 -3.383 10.731 1.00 98.25 163 LEU A C 1
ATOM 1237 O O . LEU A 1 163 ? -6.457 -4.192 11.496 1.00 98.25 163 LEU A O 1
ATOM 1241 N N . LEU A 1 164 ? -5.736 -2.113 11.052 1.00 96.19 164 LEU A N 1
ATOM 1242 C CA . LEU A 1 164 ? -6.140 -1.470 12.288 1.00 96.19 164 LEU A CA 1
ATOM 1243 C C . LEU A 1 164 ? -7.525 -0.844 12.112 1.00 96.19 164 LEU A C 1
ATOM 1245 O O . LEU A 1 164 ? -7.945 -0.538 11.002 1.00 96.19 164 LEU A O 1
ATOM 1249 N N . SER A 1 165 ? -8.241 -0.613 13.210 1.00 89.25 165 SER A N 1
ATOM 1250 C CA . SER A 1 165 ? -9.462 0.193 13.159 1.00 89.25 165 SER A CA 1
ATOM 1251 C C . SER A 1 165 ? -9.135 1.686 13.244 1.00 89.25 165 SER A C 1
ATOM 1253 O O . SER A 1 165 ? -8.038 2.077 13.653 1.00 89.25 165 SER A O 1
ATOM 1255 N N . TYR A 1 166 ? -10.102 2.537 12.899 1.00 92.19 166 TYR A N 1
ATOM 1256 C CA . TYR A 1 166 ? -9.972 3.987 13.053 1.00 92.19 166 TYR A CA 1
ATOM 1257 C C . TYR A 1 166 ? -9.619 4.383 14.497 1.00 92.19 166 TYR A C 1
ATOM 1259 O O . TYR A 1 166 ? -8.782 5.254 14.720 1.00 92.19 166 TYR A O 1
ATOM 1267 N N . GLU A 1 167 ? -10.198 3.695 15.481 1.00 92.56 167 GLU A N 1
ATOM 1268 C CA . GLU A 1 167 ? -9.977 3.937 16.910 1.00 92.56 167 GLU A CA 1
ATOM 1269 C C . GLU A 1 167 ? -8.565 3.560 17.374 1.00 92.56 167 GLU A C 1
ATOM 1271 O O . GLU A 1 167 ? -8.110 4.052 18.405 1.00 92.56 167 GLU A O 1
ATOM 1276 N N . ALA A 1 168 ? -7.868 2.697 16.631 1.00 92.88 168 ALA A N 1
ATOM 1277 C CA . ALA A 1 168 ? -6.488 2.321 16.917 1.00 92.88 168 ALA A CA 1
ATOM 1278 C C . ALA A 1 168 ? -5.470 3.345 16.380 1.00 92.88 168 ALA A C 1
ATOM 1280 O O . ALA A 1 168 ? -4.282 3.253 16.698 1.00 92.88 168 ALA A O 1
ATOM 1281 N N . LEU A 1 169 ? -5.906 4.320 15.573 1.00 94.25 169 LEU A N 1
ATOM 1282 C CA . LEU A 1 169 ? -5.030 5.372 15.071 1.00 94.25 169 LEU A CA 1
ATOM 1283 C C . LEU A 1 169 ? -4.784 6.452 16.145 1.00 94.25 169 LEU A C 1
ATOM 1285 O O . LEU A 1 169 ? -5.707 6.831 16.870 1.00 94.25 169 LEU A O 1
ATOM 1289 N N . PRO A 1 170 ? -3.562 7.009 16.238 1.00 94.06 170 PRO A N 1
ATOM 1290 C CA . PRO A 1 170 ? -3.246 8.059 17.205 1.00 94.06 170 PRO A CA 1
ATOM 1291 C C . PRO A 1 170 ? -4.111 9.307 17.001 1.00 94.06 170 PRO A C 1
ATOM 1293 O O . PRO A 1 170 ? -4.118 9.916 15.926 1.00 94.06 170 PRO A O 1
ATOM 1296 N N . SER A 1 171 ? -4.809 9.726 18.058 1.00 93.62 171 SER A N 1
ATOM 1297 C CA . SER A 1 171 ? -5.756 10.846 17.986 1.00 93.62 171 SER A CA 1
ATOM 1298 C C . SER A 1 171 ? -5.075 12.168 17.622 1.00 93.62 171 SER A C 1
ATOM 1300 O O . SER A 1 171 ? -5.663 13.022 16.962 1.00 93.62 171 SER A O 1
ATOM 1302 N N . GLU A 1 172 ? -3.819 12.331 18.029 1.00 94.44 172 GLU A N 1
ATOM 1303 C CA . GLU A 1 172 ? -2.983 13.496 17.765 1.00 94.44 172 GLU A CA 1
ATOM 1304 C C . GLU A 1 172 ? -2.679 13.619 16.272 1.00 94.44 172 GLU A C 1
ATOM 1306 O O . GLU A 1 172 ? -2.750 14.718 15.724 1.00 94.44 172 GLU A O 1
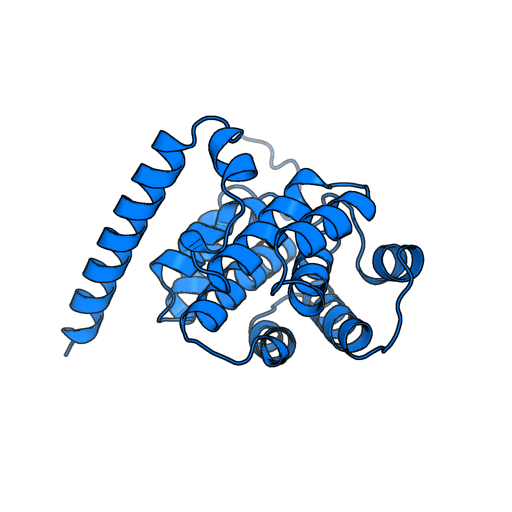ATOM 1311 N N . CYS A 1 173 ? -2.413 12.494 15.598 1.00 93.12 173 CYS A N 1
ATOM 1312 C CA . CYS A 1 173 ? -2.203 12.469 14.154 1.00 93.12 173 CYS A CA 1
ATOM 1313 C C . CYS A 1 173 ? -3.475 12.876 13.407 1.00 93.12 173 CYS A C 1
ATOM 1315 O O . CYS A 1 173 ? -3.403 13.670 12.474 1.00 93.12 173 CYS A O 1
ATOM 1317 N N . ILE A 1 174 ? -4.640 12.387 13.843 1.00 92.62 174 ILE A N 1
ATOM 1318 C CA . ILE A 1 174 ? -5.928 12.734 13.225 1.00 92.62 174 ILE A CA 1
ATOM 1319 C C . ILE A 1 174 ? -6.247 14.221 13.427 1.00 92.62 174 ILE A C 1
ATOM 1321 O O . ILE A 1 174 ? -6.660 14.894 12.489 1.00 92.62 174 ILE A O 1
ATOM 1325 N N . LYS A 1 175 ? -6.024 14.763 14.631 1.00 94.00 175 LYS A N 1
ATOM 1326 C CA . LYS A 1 175 ? -6.262 16.187 14.935 1.00 94.00 175 LYS A CA 1
ATOM 1327 C C . LYS A 1 175 ? -5.350 17.126 14.144 1.00 94.00 175 LYS A C 1
ATOM 1329 O O . LYS A 1 175 ? -5.756 18.242 13.843 1.00 94.00 175 LYS A O 1
ATOM 1334 N N . ALA A 1 176 ? -4.129 16.690 13.842 1.00 95.12 176 ALA A N 1
ATOM 1335 C CA . ALA A 1 176 ? -3.170 17.458 13.054 1.00 95.12 176 ALA A CA 1
ATOM 1336 C C . ALA A 1 176 ? -3.391 17.338 11.533 1.00 95.12 176 ALA A C 1
ATOM 1338 O O . ALA A 1 176 ? -2.758 18.069 10.773 1.00 95.12 176 ALA A O 1
ATOM 1339 N N . LEU A 1 177 ? -4.252 16.420 11.081 1.00 94.94 177 LEU A N 1
ATOM 1340 C CA . LEU A 1 177 ? -4.465 16.139 9.666 1.00 94.94 177 LEU A CA 1
ATOM 1341 C C . LEU A 1 177 ? -5.244 17.271 8.985 1.00 94.94 177 LEU A C 1
ATOM 1343 O O . LEU A 1 177 ? -6.375 17.595 9.355 1.00 94.94 177 LEU A O 1
ATOM 1347 N N . GLU A 1 178 ? -4.656 17.841 7.935 1.00 97.06 178 GLU A N 1
ATOM 1348 C CA . GLU A 1 178 ? -5.344 18.805 7.082 1.00 97.06 178 GLU A CA 1
ATOM 1349 C C . GLU A 1 178 ? -6.576 18.162 6.427 1.00 97.06 178 GLU A C 1
ATOM 1351 O O . GLU A 1 178 ? -6.521 17.046 5.912 1.00 97.06 178 GLU A O 1
ATOM 1356 N N . SER A 1 179 ? -7.702 18.882 6.419 1.00 96.31 179 SER A N 1
ATOM 1357 C CA . SER A 1 179 ? -8.959 18.420 5.811 1.00 96.31 179 SER A CA 1
ATOM 1358 C C . SER A 1 179 ? -9.508 17.103 6.387 1.00 96.31 179 SER A C 1
ATOM 1360 O O . SER A 1 179 ? -10.245 16.394 5.696 1.00 96.31 179 SER A O 1
ATOM 1362 N N . ALA A 1 180 ? -9.207 16.789 7.654 1.00 95.00 180 ALA A N 1
ATOM 1363 C CA . ALA A 1 180 ? -9.675 15.575 8.331 1.00 95.00 180 ALA A CA 1
ATOM 1364 C C . ALA A 1 180 ? -11.189 15.340 8.175 1.00 95.00 180 ALA A C 1
ATOM 1366 O O . ALA A 1 180 ? -11.609 14.234 7.850 1.00 95.00 180 ALA A O 1
ATOM 1367 N N . GLU A 1 181 ? -12.012 16.385 8.318 1.00 95.50 181 GLU A N 1
ATOM 1368 C CA . GLU A 1 181 ? -13.471 16.294 8.160 1.00 95.50 181 GLU A CA 1
ATOM 1369 C C . GLU A 1 181 ? -13.889 15.810 6.760 1.00 95.50 181 GLU A C 1
ATOM 1371 O O . GLU A 1 181 ? -14.742 14.933 6.624 1.00 95.50 181 GLU A O 1
ATOM 1376 N N . ILE A 1 182 ? -13.252 16.331 5.705 1.00 97.31 182 ILE A N 1
ATOM 1377 C CA . ILE A 1 182 ? -13.532 15.932 4.318 1.00 97.31 182 ILE A CA 1
ATOM 1378 C C . ILE A 1 182 ? -13.129 14.471 4.100 1.00 97.31 182 ILE A C 1
ATOM 1380 O O . ILE A 1 182 ? -13.855 13.718 3.447 1.00 97.31 182 ILE A O 1
ATOM 1384 N N . ILE A 1 183 ? -11.978 14.065 4.642 1.00 96.06 183 ILE A N 1
ATOM 1385 C CA . ILE A 1 183 ? -11.471 12.693 4.533 1.00 96.06 183 ILE A CA 1
ATOM 1386 C C . ILE A 1 183 ? -12.426 11.718 5.232 1.00 96.06 183 ILE A C 1
ATOM 1388 O O . ILE A 1 183 ? -12.800 10.714 4.628 1.00 96.06 183 ILE A O 1
ATOM 1392 N N . LEU A 1 184 ? -12.876 12.041 6.447 1.00 95.12 184 LEU A N 1
ATOM 1393 C CA . LEU A 1 184 ? -13.822 11.222 7.210 1.00 95.12 184 LEU A CA 1
ATOM 1394 C C . LEU A 1 184 ? -15.175 11.100 6.501 1.00 95.12 184 LEU A C 1
ATOM 1396 O O . LEU A 1 184 ? -15.658 9.992 6.295 1.00 95.12 184 LEU A O 1
ATOM 1400 N N . ASN A 1 185 ? -15.734 12.207 6.007 1.00 97.44 185 ASN A N 1
ATOM 1401 C CA . ASN A 1 185 ? -16.978 12.170 5.233 1.00 97.44 185 ASN A CA 1
ATOM 1402 C C . ASN A 1 185 ? -16.836 11.309 3.962 1.00 97.44 185 ASN A C 1
ATOM 1404 O O . ASN A 1 185 ? -17.721 10.531 3.605 1.00 97.44 185 ASN A O 1
ATOM 1408 N N . ASN A 1 186 ? -15.701 11.399 3.265 1.00 97.38 186 ASN A N 1
ATOM 1409 C CA . ASN A 1 186 ? -15.446 10.542 2.109 1.00 97.38 186 ASN A CA 1
ATOM 1410 C C . ASN A 1 186 ? -15.289 9.064 2.497 1.00 97.38 186 ASN A C 1
ATOM 1412 O O . ASN A 1 186 ? -15.749 8.207 1.740 1.00 97.38 186 ASN A O 1
ATOM 1416 N N . ALA A 1 187 ? -14.692 8.760 3.653 1.00 96.44 187 ALA A N 1
ATOM 1417 C CA . ALA A 1 187 ? -14.608 7.400 4.179 1.00 96.44 187 ALA A CA 1
ATOM 1418 C C . ALA A 1 187 ? -16.006 6.822 4.465 1.00 96.44 187 ALA A C 1
ATOM 1420 O O . ALA A 1 187 ? -16.304 5.722 3.995 1.00 96.44 187 ALA A O 1
ATOM 1421 N N . ASP A 1 188 ? -16.895 7.586 5.107 1.00 97.38 188 ASP A N 1
ATOM 1422 C CA . ASP A 1 188 ? -18.282 7.172 5.372 1.00 97.38 188 ASP A CA 1
ATOM 1423 C C . ASP A 1 188 ? -19.054 6.911 4.073 1.00 97.38 188 ASP A C 1
ATOM 1425 O O . ASP A 1 188 ? -19.685 5.866 3.889 1.00 97.38 188 ASP A O 1
ATOM 1429 N N . ARG A 1 189 ? -18.942 7.824 3.100 1.00 98.12 189 ARG A N 1
ATOM 1430 C CA . ARG A 1 189 ? -19.577 7.665 1.782 1.00 98.12 189 ARG A CA 1
ATOM 1431 C C . ARG A 1 189 ? -19.060 6.436 1.037 1.00 98.12 189 ARG A C 1
ATOM 1433 O O . ARG A 1 189 ? -19.835 5.762 0.351 1.00 98.12 189 ARG A O 1
ATOM 1440 N N . LEU A 1 190 ? -17.763 6.148 1.146 1.00 97.19 190 LEU A N 1
ATOM 1441 C CA . LEU A 1 190 ? -17.145 4.974 0.536 1.00 97.19 190 LEU A CA 1
ATOM 1442 C C . LEU A 1 190 ? -17.632 3.683 1.204 1.00 97.19 190 LEU A C 1
ATOM 1444 O O . LEU A 1 190 ? -17.965 2.724 0.503 1.00 97.19 190 LEU A O 1
ATOM 1448 N N . TYR A 1 191 ? -17.736 3.676 2.535 1.00 96.75 191 TYR A N 1
ATOM 1449 C CA . TYR A 1 191 ? -18.288 2.566 3.305 1.00 96.75 191 TYR A CA 1
ATOM 1450 C C . TYR A 1 191 ? -19.739 2.270 2.903 1.00 96.75 191 TYR A C 1
ATOM 1452 O O . TYR A 1 191 ? -20.073 1.133 2.550 1.00 96.75 191 TYR A O 1
ATOM 1460 N N . ASP A 1 192 ? -20.588 3.296 2.851 1.00 97.75 192 ASP A N 1
ATOM 1461 C CA . ASP A 1 192 ? -21.983 3.173 2.425 1.00 97.75 192 ASP A CA 1
ATOM 1462 C C . ASP A 1 192 ? -22.112 2.620 1.004 1.00 97.75 192 ASP A C 1
ATOM 1464 O O . ASP A 1 192 ? -22.966 1.767 0.724 1.00 97.75 192 ASP A O 1
ATOM 1468 N N . LEU A 1 193 ? -21.263 3.091 0.089 1.00 97.38 193 LEU A N 1
ATOM 1469 C CA . LEU A 1 193 ? -21.242 2.605 -1.284 1.00 97.38 193 LEU A CA 1
ATOM 1470 C C . LEU A 1 193 ? -20.806 1.136 -1.349 1.00 97.38 193 LEU A C 1
ATOM 1472 O O . LEU A 1 193 ? -21.473 0.338 -2.011 1.00 97.38 193 LEU A O 1
ATOM 1476 N N . SER A 1 194 ? -19.754 0.758 -0.621 1.00 96.44 194 SER A N 1
ATOM 1477 C CA . SER A 1 194 ? -19.275 -0.627 -0.518 1.00 96.44 194 SER A CA 1
ATOM 1478 C C . SER A 1 194 ? -20.378 -1.564 -0.014 1.00 96.44 194 SER A C 1
ATOM 1480 O O . SER A 1 194 ? -20.675 -2.590 -0.635 1.00 96.44 194 SER A O 1
ATOM 1482 N N . ARG A 1 195 ? -21.097 -1.160 1.043 1.00 95.00 195 ARG A N 1
ATOM 1483 C CA . ARG A 1 195 ? -22.239 -1.903 1.600 1.00 95.00 195 ARG A CA 1
ATOM 1484 C C . ARG A 1 195 ? -23.380 -2.064 0.598 1.00 95.00 195 ARG A C 1
ATOM 1486 O O . ARG A 1 195 ? -23.972 -3.144 0.524 1.00 95.00 195 ARG A O 1
ATOM 1493 N N . LYS A 1 196 ? -23.703 -1.018 -0.170 1.00 94.69 196 LYS A N 1
ATOM 1494 C CA . LYS A 1 196 ? -24.720 -1.083 -1.234 1.00 94.69 196 LYS A CA 1
ATOM 1495 C C . LYS A 1 196 ? -24.301 -2.070 -2.322 1.00 94.69 196 LYS A C 1
ATOM 1497 O O . LYS A 1 196 ? -25.076 -2.968 -2.641 1.00 94.69 196 LYS A O 1
ATOM 1502 N N . LEU A 1 197 ? -23.078 -1.955 -2.840 1.00 92.75 197 LEU A N 1
ATOM 1503 C CA . LEU A 1 197 ? -22.569 -2.822 -3.908 1.00 92.75 197 LEU A CA 1
ATOM 1504 C C . LEU A 1 197 ? -22.501 -4.295 -3.486 1.00 92.75 197 LEU A C 1
ATOM 1506 O O . LEU A 1 197 ? -22.893 -5.160 -4.266 1.00 92.75 197 LEU A O 1
ATOM 1510 N N . LEU A 1 198 ? -22.098 -4.582 -2.243 1.00 91.06 198 LEU A N 1
ATOM 1511 C CA . LEU A 1 198 ? -22.099 -5.942 -1.700 1.00 91.06 198 LEU A CA 1
ATOM 1512 C C . LEU A 1 198 ? -23.510 -6.553 -1.681 1.00 91.06 198 LEU A C 1
ATOM 1514 O O . LEU A 1 198 ? -23.682 -7.709 -2.061 1.00 91.06 198 LEU A O 1
ATOM 1518 N N . LYS A 1 199 ? -24.531 -5.788 -1.261 1.00 87.81 199 LYS A N 1
ATOM 1519 C CA . LYS A 1 199 ? -25.932 -6.250 -1.268 1.00 87.81 199 LYS A CA 1
ATOM 1520 C C . LYS A 1 199 ? -26.425 -6.535 -2.685 1.00 87.81 199 LYS A C 1
ATOM 1522 O O . LYS A 1 199 ? -27.043 -7.569 -2.900 1.00 87.81 199 LYS A O 1
ATOM 1527 N N . TYR A 1 200 ? -26.125 -5.652 -3.640 1.00 82.19 200 TYR A N 1
ATOM 1528 C CA . TYR A 1 200 ? -26.456 -5.893 -5.047 1.00 82.19 200 TYR A CA 1
ATOM 1529 C C . TYR A 1 200 ? -25.784 -7.162 -5.579 1.00 82.19 200 TYR A C 1
ATOM 1531 O O . TYR A 1 200 ? -26.435 -7.930 -6.274 1.00 82.19 200 TYR A O 1
ATOM 1539 N N . ASN A 1 201 ? -2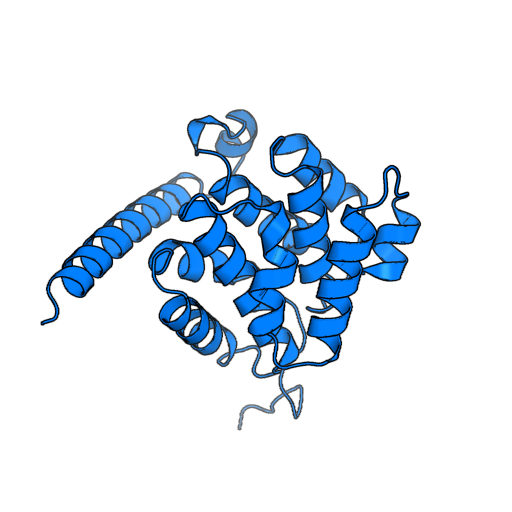4.523 -7.419 -5.213 1.00 75.12 201 ASN A N 1
ATOM 1540 C CA . ASN A 1 201 ? -23.795 -8.602 -5.674 1.00 75.12 201 ASN A CA 1
ATOM 1541 C C . ASN A 1 201 ? -24.373 -9.913 -5.111 1.00 75.12 201 ASN A C 1
ATOM 1543 O O . ASN A 1 201 ? -24.454 -10.899 -5.829 1.00 75.12 201 ASN A O 1
ATOM 1547 N N . LYS A 1 202 ? -24.827 -9.917 -3.849 1.00 72.69 202 LYS A N 1
ATOM 1548 C CA . LYS A 1 202 ? -25.483 -11.084 -3.223 1.00 72.69 202 LYS A CA 1
ATOM 1549 C C . LYS A 1 202 ? -26.879 -11.390 -3.779 1.00 72.69 202 LYS A C 1
ATOM 1551 O O . LYS A 1 202 ? -27.386 -12.478 -3.541 1.00 72.69 202 LYS A O 1
ATOM 1556 N N . ASN A 1 203 ? -27.491 -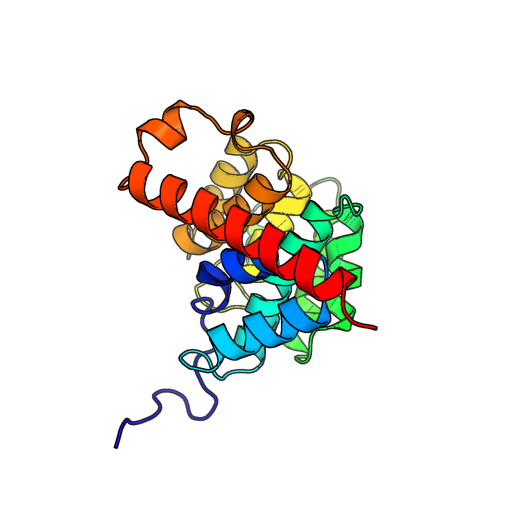10.431 -4.470 1.00 59.81 203 ASN A N 1
ATOM 1557 C CA . ASN A 1 203 ? -28.831 -10.544 -5.047 1.00 59.81 203 ASN A CA 1
ATOM 1558 C C . ASN A 1 203 ? -28.805 -10.804 -6.565 1.00 59.81 203 ASN A C 1
ATOM 1560 O O . ASN A 1 203 ? -29.856 -10.746 -7.204 1.00 59.81 203 ASN A O 1
ATOM 1564 N N . LEU A 1 204 ? -27.626 -11.038 -7.151 1.00 46.72 204 LEU A N 1
ATOM 1565 C CA . LEU A 1 204 ? -27.520 -11.540 -8.518 1.00 46.72 204 LEU A CA 1
ATOM 1566 C C . LEU A 1 204 ? -27.856 -13.045 -8.515 1.00 46.72 204 LEU A C 1
ATOM 1568 O O . LEU A 1 204 ? -27.394 -13.738 -7.606 1.00 46.72 204 LEU A O 1
A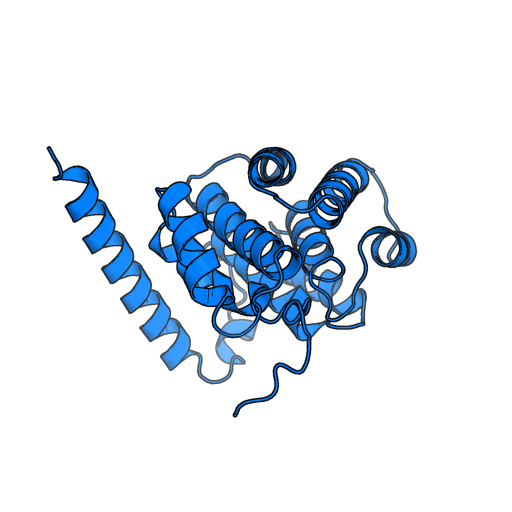TOM 1572 N N . PRO A 1 205 ? -28.693 -13.519 -9.457 1.00 39.56 205 PRO A N 1
ATOM 1573 C CA . PRO A 1 205 ? -29.097 -14.922 -9.547 1.00 39.56 205 PRO A CA 1
ATOM 1574 C C . PRO A 1 205 ? -27.926 -15.868 -9.824 1.00 39.56 205 PRO A C 1
ATOM 1576 O O . PRO A 1 205 ? -26.944 -15.430 -10.470 1.00 39.56 205 PRO A O 1
#

pLDDT: mean 94.21, std 10.79, range [39.56, 98.94]

Secondary structure (DSSP, 8-state):
----SSTT---BTTTGGG-HHHHHHSTT-HHHHHHHHHHHHHTT--SHHHHHHHHHHHHHHHHHHTT--GGGHHHHHHTT--SHHHHHHHHHHHHHHTSS---HHHHHHHH--SSBHHHHHHHHHHHHHHHTTSHHHHHHHHHHT-SSHHHHHHHHHHHHHHHS-GGGS-HHHHHH-TTHHHHHHHHHHHHHHHHHHHHHHHT--

Foldseek 3Di:
DPDQPDPQFDQFLPLQLPLLLLLLQPLPDLVSSLVSSQVSQCVHGVHLNNSLLNSLLSNLLSCLLVVHDLLCSLVVSLVVRDDPLQNLLSVLLNVVLPDPDDDLVRLCVRQNLERGSSHQSSSLSSLCSNQLCPLVSSLVSLVVSDYNSVSSSSSNNSSSCSNDPPVNDDPVCLVPDPPSVVVVVVVVVSNVSSVVVVVVVVPDD

Sequence (205 aa):
ATTMVFKEGSKGNGAAMRVAPIGLLYWYDDSRIIQGAYKASIITHSNPLAIDGAVSIALSIGMILRGEDIYTIPERILDHMNTDMMRKKIKDVASLFQREKTDREEVINLLGNGVLTDQSVPTALYVFLRYGSDFIKAINYSVSLGGDTDTISAMTGALCGALLSYEALPSECIKALESAEIILNNADRLYDLSRKLLKYNKNLP